Protein AF-A0A4R9JUF8-F1 (afdb_monomer_lite)

Structure (mmCIF, N/CA/C/O backbone):
data_AF-A0A4R9JUF8-F1
#
_entry.id   AF-A0A4R9JUF8-F1
#
loop_
_atom_site.group_PDB
_atom_site.id
_atom_site.type_symbol
_atom_site.label_atom_id
_atom_site.label_alt_id
_atom_site.label_comp_id
_atom_site.label_asym_id
_atom_site.label_entity_id
_atom_site.label_seq_id
_atom_site.pdbx_PDB_ins_code
_atom_site.Cartn_x
_atom_site.Cartn_y
_atom_site.Cartn_z
_atom_site.occupancy
_atom_site.B_iso_or_equiv
_atom_site.auth_seq_id
_atom_site.auth_comp_id
_atom_site.auth_asym_id
_atom_site.auth_atom_id
_atom_site.pdbx_PDB_model_num
ATOM 1 N N . MET A 1 1 ? 65.977 -6.600 -31.999 1.00 38.06 1 MET A N 1
ATOM 2 C CA . MET A 1 1 ? 65.938 -5.220 -32.518 1.00 38.06 1 MET A CA 1
ATOM 3 C C . MET A 1 1 ? 65.309 -5.299 -33.895 1.00 38.06 1 MET A C 1
ATOM 5 O O . MET A 1 1 ? 65.986 -5.701 -34.828 1.00 38.06 1 MET A O 1
ATOM 9 N N . LEU A 1 2 ? 63.995 -5.093 -33.974 1.00 36.88 2 LEU A N 1
ATOM 10 C CA . LEU A 1 2 ? 63.263 -5.022 -35.238 1.00 36.88 2 LEU A CA 1
ATOM 11 C C . LEU A 1 2 ? 63.059 -3.543 -35.555 1.00 36.88 2 LEU A C 1
ATOM 13 O O . LEU A 1 2 ? 62.718 -2.769 -34.664 1.00 36.88 2 LEU A O 1
ATOM 17 N N . SER A 1 3 ? 63.393 -3.202 -36.793 1.00 40.81 3 SER A N 1
ATOM 18 C CA . SER A 1 3 ? 63.413 -1.875 -37.390 1.00 40.81 3 SER A CA 1
ATOM 19 C C . SER A 1 3 ? 62.058 -1.186 -37.296 1.00 40.81 3 SER A C 1
ATOM 21 O O . SER A 1 3 ? 61.043 -1.764 -37.676 1.00 40.81 3 SER A O 1
ATOM 23 N N . GLU A 1 4 ? 62.068 0.060 -36.831 1.00 46.88 4 GLU A N 1
ATOM 24 C CA . GLU A 1 4 ? 60.990 1.007 -37.088 1.00 46.88 4 GLU A CA 1
ATOM 25 C C . GLU A 1 4 ? 60.903 1.211 -38.603 1.00 46.88 4 GLU A C 1
ATOM 27 O O . GLU A 1 4 ? 61.883 1.608 -39.240 1.00 46.88 4 GLU A O 1
ATOM 32 N N . ASP A 1 5 ? 59.749 0.892 -39.185 1.00 46.22 5 ASP A N 1
ATOM 33 C CA . ASP A 1 5 ? 59.432 1.250 -40.560 1.00 46.22 5 ASP A CA 1
ATOM 34 C C . ASP A 1 5 ? 59.462 2.779 -40.669 1.00 46.22 5 ASP A C 1
ATOM 36 O O . ASP A 1 5 ? 58.546 3.481 -40.236 1.00 46.22 5 ASP A O 1
ATOM 40 N N . VAL A 1 6 ? 60.553 3.308 -41.223 1.00 50.88 6 VAL A N 1
ATOM 41 C CA . VAL A 1 6 ? 60.648 4.71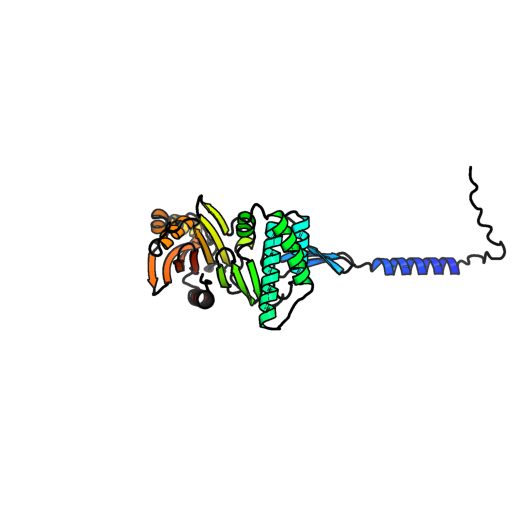5 -41.599 1.00 50.88 6 VAL A CA 1
ATOM 42 C C . VAL A 1 6 ? 59.656 4.923 -42.735 1.00 50.88 6 VAL A C 1
ATOM 44 O O . VAL A 1 6 ? 59.851 4.427 -43.844 1.00 50.88 6 VAL A O 1
ATOM 47 N N . LEU A 1 7 ? 58.574 5.643 -42.448 1.00 45.28 7 LEU A N 1
ATOM 48 C CA . LEU A 1 7 ? 57.636 6.114 -43.458 1.00 45.28 7 LEU A CA 1
ATOM 49 C C . LEU A 1 7 ? 58.413 6.998 -44.446 1.00 45.28 7 LEU A C 1
ATOM 51 O O . LEU A 1 7 ? 58.742 8.144 -44.146 1.00 45.28 7 LEU A O 1
ATOM 55 N N . ILE A 1 8 ? 58.745 6.451 -45.617 1.00 51.09 8 ILE A N 1
ATOM 56 C CA . ILE A 1 8 ? 59.326 7.218 -46.720 1.00 51.09 8 ILE A CA 1
ATOM 57 C C . ILE A 1 8 ? 58.182 8.027 -47.329 1.00 51.09 8 ILE A C 1
ATOM 59 O O . ILE A 1 8 ? 57.431 7.537 -48.172 1.00 51.09 8 ILE A O 1
ATOM 63 N N . VAL A 1 9 ? 58.014 9.253 -46.844 1.00 53.06 9 VAL A N 1
ATOM 64 C CA . VAL A 1 9 ? 57.123 10.245 -47.446 1.00 53.06 9 VAL A CA 1
ATOM 65 C C . VAL A 1 9 ? 57.915 10.984 -48.523 1.00 53.06 9 VAL A C 1
ATOM 67 O O . VAL A 1 9 ? 59.041 11.418 -48.287 1.00 53.06 9 VAL A O 1
ATOM 70 N N . ASP A 1 10 ? 57.345 11.074 -49.723 1.00 49.19 10 ASP A N 1
ATOM 71 C CA . ASP A 1 10 ? 57.938 11.756 -50.875 1.00 49.19 10 ASP A CA 1
ATOM 72 C C . ASP A 1 10 ? 58.171 13.254 -50.556 1.00 49.19 10 ASP A C 1
ATOM 74 O O . ASP A 1 10 ? 57.196 13.962 -50.276 1.00 49.19 10 ASP A O 1
ATOM 78 N N . PRO A 1 11 ? 59.417 13.770 -50.609 1.00 54.94 11 PRO A N 1
ATOM 79 C CA . PRO A 1 11 ? 59.736 15.165 -50.282 1.00 54.94 11 PRO A CA 1
ATOM 80 C C . PRO A 1 11 ? 59.034 16.201 -51.175 1.00 54.94 11 PRO A C 1
ATOM 82 O O . PRO A 1 11 ? 58.988 17.378 -50.834 1.00 54.94 11 PRO A O 1
ATOM 85 N N . LEU A 1 12 ? 58.492 15.787 -52.327 1.00 48.34 12 LEU A N 1
ATOM 86 C CA . LEU A 1 12 ? 57.730 16.651 -53.240 1.00 48.34 12 LEU A CA 1
ATOM 87 C C . LEU A 1 12 ? 56.224 16.699 -52.925 1.00 48.34 12 LEU A C 1
ATOM 89 O O . LEU A 1 12 ? 55.511 17.540 -53.477 1.00 48.34 12 LEU A O 1
ATOM 93 N N . LEU A 1 13 ? 55.734 15.822 -52.041 1.00 50.59 13 LEU A N 1
ATOM 94 C CA . LEU A 1 13 ? 54.356 15.820 -51.534 1.00 50.59 13 LEU A CA 1
ATOM 95 C C . LEU A 1 13 ? 54.206 16.561 -50.197 1.00 50.59 13 LEU A C 1
ATOM 97 O O . LEU A 1 13 ? 53.074 16.769 -49.749 1.00 50.59 13 LEU A O 1
ATOM 101 N N . GLU A 1 14 ? 55.301 17.042 -49.600 1.00 50.34 14 GLU A N 1
ATOM 102 C CA . GLU A 1 14 ? 55.253 18.075 -48.565 1.00 50.34 14 GLU A CA 1
ATOM 103 C C . GLU A 1 14 ? 54.824 19.401 -49.205 1.00 50.34 14 GLU A C 1
ATOM 105 O O . GLU A 1 14 ? 55.627 20.285 -49.507 1.00 50.34 14 GLU A O 1
ATOM 110 N N . LYS A 1 15 ? 53.514 19.572 -49.421 1.00 53.19 15 LYS A N 1
ATOM 111 C CA . LYS A 1 15 ? 52.984 20.929 -49.555 1.00 53.19 15 LYS A CA 1
ATOM 112 C C . LYS A 1 15 ? 53.388 21.670 -48.279 1.00 53.19 15 LYS A C 1
ATOM 114 O O . LYS A 1 15 ? 53.097 21.151 -47.197 1.00 53.19 15 LYS A O 1
ATOM 119 N N . PRO A 1 16 ? 54.037 22.847 -48.370 1.00 53.25 16 PRO A N 1
ATOM 120 C CA . PRO A 1 16 ? 54.328 23.632 -47.186 1.00 53.25 16 PRO A CA 1
ATOM 121 C C . PRO A 1 16 ? 53.002 23.827 -46.473 1.00 53.25 16 PRO A C 1
ATOM 123 O O . PRO A 1 16 ? 52.021 24.255 -47.086 1.00 53.25 16 PRO A O 1
ATOM 126 N N . TRP A 1 17 ? 52.949 23.412 -45.213 1.00 54.78 17 TRP A N 1
ATOM 127 C CA . TRP A 1 17 ? 51.775 23.607 -44.387 1.00 54.78 17 TRP A CA 1
ATOM 128 C C . TRP A 1 17 ? 51.663 25.117 -44.182 1.00 54.78 17 TRP A C 1
ATOM 130 O O . TRP A 1 17 ? 52.317 25.691 -43.314 1.00 54.78 17 TRP A O 1
ATOM 140 N N . THR A 1 18 ? 50.959 25.780 -45.100 1.00 64.50 18 THR A N 1
ATOM 141 C CA . THR A 1 18 ? 50.744 27.221 -45.076 1.00 64.50 18 THR A CA 1
ATOM 142 C C . THR A 1 18 ? 50.042 27.564 -43.770 1.00 64.50 18 THR A C 1
ATOM 144 O O . THR A 1 18 ? 49.297 26.742 -43.228 1.00 64.50 18 THR A O 1
ATOM 147 N N . ASP A 1 19 ? 50.275 28.761 -43.234 1.00 69.44 19 ASP A N 1
ATOM 148 C CA . ASP A 1 19 ? 49.613 29.186 -41.994 1.00 69.44 19 ASP A CA 1
ATOM 149 C C . ASP A 1 19 ? 48.081 29.041 -42.090 1.00 69.44 19 ASP A C 1
ATOM 151 O O . ASP A 1 19 ? 47.432 28.672 -41.110 1.00 69.44 19 ASP A O 1
ATOM 155 N N . ASP A 1 20 ? 47.529 29.165 -43.300 1.00 67.25 20 ASP A N 1
ATOM 156 C CA . ASP A 1 20 ? 46.130 28.882 -43.628 1.00 67.25 20 ASP A CA 1
ATOM 157 C C . ASP A 1 20 ? 45.696 27.443 -43.293 1.00 67.25 20 ASP A C 1
ATOM 159 O O . ASP A 1 20 ? 44.630 27.243 -42.715 1.00 67.25 20 ASP A O 1
ATOM 163 N N . ALA A 1 21 ? 46.520 26.430 -43.586 1.00 67.94 21 ALA A N 1
ATOM 164 C CA . ALA A 1 21 ? 46.215 25.030 -43.281 1.00 67.94 21 ALA A CA 1
ATOM 165 C C . ALA A 1 21 ? 46.249 24.751 -41.768 1.00 67.94 21 ALA A C 1
ATOM 167 O O . ALA A 1 21 ? 45.428 23.988 -41.255 1.00 67.94 21 ALA A O 1
ATOM 168 N N . ARG A 1 22 ? 47.145 25.422 -41.028 1.00 68.19 22 ARG A N 1
ATOM 169 C CA . ARG A 1 22 ? 47.172 25.379 -39.555 1.00 68.19 22 ARG A CA 1
ATOM 170 C C . ARG A 1 22 ? 45.966 26.075 -38.941 1.00 68.19 22 ARG A C 1
ATOM 172 O O . ARG A 1 22 ? 45.439 25.616 -37.927 1.00 68.19 22 ARG A O 1
ATOM 179 N N . GLU A 1 23 ? 45.526 27.187 -39.520 1.00 74.69 23 GLU A N 1
ATOM 180 C CA . GLU A 1 23 ? 44.294 27.845 -39.097 1.00 74.69 23 GLU A CA 1
ATOM 181 C C . GLU A 1 23 ? 43.061 26.996 -39.398 1.00 74.69 23 GLU A C 1
ATOM 183 O O . GLU A 1 23 ? 42.158 26.924 -38.564 1.00 74.69 23 GLU A O 1
ATOM 188 N N . GLU A 1 24 ? 43.014 26.329 -40.547 1.00 76.62 24 GLU A N 1
ATOM 189 C CA . GLU A 1 24 ? 41.901 25.468 -40.934 1.00 76.62 24 GLU A CA 1
ATOM 190 C C . GLU A 1 24 ? 41.834 24.196 -40.082 1.00 76.62 24 GLU A C 1
ATOM 192 O O . GLU A 1 24 ? 40.748 23.814 -39.637 1.00 76.62 24 GLU A O 1
ATOM 197 N N . GLU A 1 25 ? 42.977 23.594 -39.746 1.00 73.81 25 GLU A N 1
ATOM 198 C CA . GLU A 1 25 ? 43.047 22.488 -38.792 1.00 73.81 25 GLU A CA 1
ATOM 199 C C . GLU A 1 25 ? 42.647 22.948 -37.387 1.00 73.81 25 GLU A C 1
ATOM 201 O O . GLU A 1 25 ? 41.811 22.304 -36.756 1.00 73.81 25 GLU A O 1
ATOM 206 N N . LYS A 1 26 ? 43.132 24.107 -36.912 1.00 75.62 26 LYS A N 1
ATOM 207 C CA . LYS A 1 26 ? 42.675 24.687 -35.638 1.00 75.62 26 LYS A CA 1
ATOM 208 C C . LYS A 1 26 ? 41.170 24.925 -35.649 1.00 75.62 26 LYS A C 1
ATOM 210 O O . LYS A 1 26 ? 40.497 24.544 -34.698 1.00 75.62 26 LYS A O 1
ATOM 215 N N . ARG A 1 27 ? 40.608 25.517 -36.707 1.00 78.38 27 ARG A N 1
ATOM 216 C CA . ARG A 1 27 ? 39.158 25.752 -36.838 1.00 78.38 27 ARG A CA 1
ATOM 217 C C . ARG A 1 27 ? 38.382 24.439 -36.883 1.00 78.38 27 ARG A C 1
ATOM 219 O O . ARG A 1 27 ? 37.328 24.353 -36.261 1.00 78.38 27 ARG A O 1
ATOM 226 N N . SER A 1 28 ? 38.900 23.419 -37.558 1.00 75.00 28 SER A N 1
ATOM 227 C CA . SER A 1 28 ? 38.296 22.084 -37.624 1.00 75.00 28 SER A CA 1
ATOM 228 C C . SER A 1 28 ? 38.361 21.366 -36.277 1.00 75.00 28 SER A C 1
ATOM 230 O O . SER A 1 28 ? 37.364 20.803 -35.838 1.00 75.00 28 SER A O 1
ATOM 232 N N . TYR A 1 29 ? 39.478 21.480 -35.563 1.00 73.62 29 TYR A N 1
ATOM 233 C CA . TYR A 1 29 ? 39.662 20.985 -34.203 1.00 73.62 29 TYR A CA 1
ATOM 234 C C . TYR A 1 29 ? 38.751 21.713 -33.206 1.00 73.62 29 TYR A C 1
ATOM 236 O O . TYR A 1 29 ? 38.103 21.071 -32.386 1.00 73.62 29 TYR A O 1
ATOM 244 N N . TYR A 1 30 ? 38.608 23.038 -33.309 1.00 74.25 30 TYR A N 1
ATOM 245 C CA . TYR A 1 30 ? 37.668 23.807 -32.490 1.00 74.25 30 TYR A CA 1
ATOM 246 C C . TYR A 1 30 ? 36.208 23.503 -32.832 1.00 74.25 30 TYR A C 1
ATOM 248 O O . TYR A 1 30 ? 35.398 23.451 -31.912 1.00 74.25 30 TYR A O 1
ATOM 256 N N . ARG A 1 31 ? 35.870 23.246 -34.105 1.00 73.25 31 ARG A N 1
ATOM 257 C CA . ARG A 1 31 ? 34.544 22.758 -34.526 1.00 73.25 31 ARG A CA 1
ATOM 258 C C . ARG A 1 31 ? 34.261 21.356 -33.998 1.00 73.25 31 ARG A C 1
ATOM 260 O O . ARG A 1 31 ? 33.159 21.093 -33.531 1.00 73.25 31 ARG A O 1
ATOM 267 N N . PHE A 1 32 ? 35.254 20.472 -34.028 1.00 68.94 32 PHE A N 1
ATOM 268 C CA . PHE A 1 32 ? 35.159 19.135 -33.457 1.00 68.94 32 PHE A CA 1
ATOM 269 C C . PHE A 1 32 ? 34.990 19.201 -31.936 1.00 68.94 32 PHE A C 1
ATOM 271 O O . PHE A 1 32 ? 34.095 18.560 -31.401 1.00 68.94 32 PHE A O 1
ATOM 278 N N . LEU A 1 33 ? 35.763 20.044 -31.246 1.00 64.31 33 LEU A N 1
ATOM 279 C CA . LEU A 1 33 ? 35.627 20.282 -29.808 1.00 64.31 33 LEU A CA 1
ATOM 280 C C . LEU A 1 33 ? 34.313 20.982 -29.435 1.00 64.31 33 LEU A C 1
ATOM 282 O O . LEU A 1 33 ? 33.770 20.726 -28.362 1.00 64.31 33 LEU A O 1
ATOM 286 N N . SER A 1 34 ? 33.790 21.883 -30.274 1.00 63.12 34 SER A N 1
ATOM 287 C CA . SER A 1 34 ? 32.483 22.508 -30.043 1.00 63.12 34 SER A CA 1
ATOM 288 C C . SER A 1 34 ? 31.348 21.514 -30.269 1.00 63.12 34 SER A C 1
ATOM 290 O O . SER A 1 34 ? 30.438 21.460 -29.451 1.00 63.12 34 SER A O 1
ATOM 292 N N . ALA A 1 35 ? 31.445 20.668 -31.298 1.00 60.75 35 ALA A N 1
ATOM 293 C CA . ALA A 1 35 ? 30.504 19.575 -31.536 1.00 60.75 35 ALA A CA 1
ATOM 294 C C . ALA A 1 35 ? 30.599 18.490 -30.446 1.00 60.75 35 ALA A C 1
ATOM 296 O O . ALA A 1 35 ? 29.589 17.946 -30.015 1.00 60.75 35 ALA A O 1
ATOM 297 N N . SER A 1 36 ? 31.793 18.214 -29.910 1.00 56.81 36 SER A N 1
ATOM 298 C CA . SER A 1 36 ? 31.974 17.283 -28.789 1.00 56.81 36 SER A CA 1
ATOM 299 C C . SER A 1 36 ? 31.563 17.887 -27.440 1.00 56.81 36 SER A C 1
ATOM 301 O O . SER A 1 36 ? 31.288 17.154 -26.494 1.00 56.81 36 SER A O 1
ATOM 303 N N . LYS A 1 37 ? 31.497 19.219 -27.311 1.00 56.38 37 LYS A N 1
ATOM 304 C CA . LYS A 1 37 ? 30.890 19.888 -26.145 1.00 56.38 37 LYS A CA 1
ATOM 305 C C . LYS A 1 37 ? 29.367 19.731 -26.107 1.00 56.38 37 LYS A C 1
ATOM 307 O O . LYS A 1 37 ? 28.789 19.896 -25.034 1.00 56.38 37 LYS A O 1
ATOM 312 N N . GLU A 1 38 ? 28.738 19.352 -27.220 1.00 54.94 38 GLU A N 1
ATOM 313 C CA . GLU A 1 38 ? 27.325 18.958 -27.287 1.00 54.94 38 GLU A CA 1
ATOM 314 C C . GLU A 1 38 ? 27.092 17.477 -26.938 1.00 54.94 38 GLU A C 1
ATOM 316 O O . GLU A 1 38 ? 25.988 16.965 -27.120 1.00 54.94 38 GLU A O 1
ATOM 321 N N . VAL A 1 39 ? 28.086 16.762 -26.385 1.00 58.78 39 VAL A N 1
ATOM 322 C CA . VAL A 1 39 ? 27.839 15.442 -25.783 1.00 58.78 39 VAL A CA 1
ATOM 323 C C . VAL A 1 39 ? 26.830 15.627 -24.651 1.00 58.78 39 VAL A C 1
ATOM 325 O O . VAL A 1 39 ? 27.128 16.225 -23.614 1.00 58.78 39 VAL A O 1
ATOM 328 N N . GLY A 1 40 ? 25.608 15.139 -24.884 1.00 61.69 40 GLY A N 1
ATOM 329 C CA . GLY A 1 40 ? 24.490 15.272 -23.960 1.00 61.69 40 GLY A CA 1
ATOM 330 C C . GLY A 1 40 ? 24.906 14.865 -22.550 1.00 61.69 40 GLY A C 1
ATOM 331 O O . GLY A 1 40 ? 25.318 13.734 -22.306 1.00 61.69 40 GLY A O 1
ATOM 332 N N . LYS A 1 41 ? 24.840 15.798 -21.600 1.00 75.44 41 LYS A N 1
ATOM 333 C CA . LYS A 1 41 ? 25.165 15.490 -20.205 1.00 75.44 41 LYS A CA 1
ATOM 334 C C . LYS A 1 41 ? 24.146 14.497 -19.652 1.00 75.44 41 LYS A C 1
ATOM 336 O O . LYS A 1 41 ? 22.975 14.536 -20.029 1.00 75.44 41 LYS A O 1
ATOM 341 N N . VAL A 1 42 ? 24.591 13.639 -18.733 1.00 82.94 42 VAL A N 1
ATOM 342 C CA . VAL A 1 42 ? 23.687 12.780 -17.959 1.00 82.94 42 VAL A CA 1
ATOM 343 C C . VAL A 1 42 ? 22.705 13.679 -17.212 1.00 82.94 42 VAL A C 1
ATOM 345 O O . VAL A 1 42 ? 23.124 14.555 -16.454 1.00 82.94 42 VAL A O 1
ATOM 348 N N . LYS A 1 43 ? 21.406 13.483 -17.445 1.00 87.06 43 LYS A N 1
ATOM 349 C CA . LYS A 1 43 ? 20.342 14.248 -16.785 1.00 87.06 43 LYS A CA 1
ATOM 350 C C . LYS A 1 43 ? 19.760 13.416 -15.651 1.00 87.06 43 LYS A C 1
ATOM 352 O O . LYS A 1 43 ? 19.410 12.259 -15.867 1.00 87.06 43 LYS A O 1
ATOM 357 N N . LEU A 1 44 ? 19.675 13.998 -14.459 1.00 88.69 44 LEU A N 1
ATOM 358 C CA . LEU A 1 44 ? 18.907 13.444 -13.347 1.00 88.69 44 LEU A CA 1
ATOM 359 C C . LEU A 1 44 ? 17.455 13.912 -13.487 1.00 88.69 44 LEU A C 1
ATOM 361 O O . LEU A 1 44 ? 17.213 15.101 -13.696 1.00 88.69 44 LEU A O 1
ATOM 365 N N . GLN A 1 45 ? 16.515 12.981 -13.401 1.00 90.44 45 GLN A N 1
ATOM 366 C CA . GLN A 1 45 ? 15.081 13.245 -13.403 1.00 90.44 45 GLN A CA 1
ATOM 367 C C . GLN A 1 45 ? 14.403 12.448 -12.289 1.00 90.44 45 GLN A C 1
ATOM 369 O O . GLN A 1 45 ? 14.976 11.499 -11.750 1.00 90.44 45 GLN A O 1
ATOM 374 N N . GLN A 1 46 ? 13.186 12.864 -11.952 1.00 88.62 46 GLN A N 1
ATOM 375 C CA . GLN A 1 46 ? 12.320 12.186 -10.999 1.00 88.62 46 GLN A CA 1
ATOM 376 C C . GLN A 1 46 ? 11.087 11.660 -11.717 1.00 88.62 46 GLN A C 1
ATOM 378 O O . GLN A 1 46 ? 10.601 12.280 -12.665 1.00 88.62 46 GLN A O 1
ATOM 383 N N . ASP A 1 47 ? 10.612 10.499 -11.287 1.00 85.44 47 ASP A N 1
ATOM 384 C CA . ASP A 1 47 ? 9.335 9.973 -11.754 1.00 85.44 47 ASP A CA 1
ATOM 385 C C . ASP A 1 47 ? 8.147 10.616 -11.023 1.00 85.44 47 ASP A C 1
ATOM 387 O O . ASP A 1 47 ? 8.320 11.461 -10.142 1.00 85.44 47 ASP A O 1
ATOM 391 N N . ALA A 1 48 ? 6.926 10.207 -11.381 1.00 84.19 48 ALA A N 1
ATOM 392 C CA . ALA A 1 48 ? 5.690 10.727 -10.788 1.00 84.19 48 ALA A CA 1
ATOM 393 C C . ALA A 1 48 ? 5.583 10.507 -9.263 1.00 84.19 48 ALA A C 1
ATOM 395 O O . ALA A 1 48 ? 4.743 11.124 -8.607 1.00 84.19 48 ALA A O 1
ATOM 396 N N . PHE A 1 49 ? 6.421 9.637 -8.695 1.00 84.12 49 PHE A N 1
ATOM 397 C CA . PHE A 1 49 ? 6.457 9.321 -7.271 1.00 84.12 49 PHE A CA 1
ATOM 398 C C . PHE A 1 49 ? 7.684 9.927 -6.569 1.00 84.12 49 PHE A C 1
ATOM 400 O O . PHE A 1 49 ? 7.854 9.749 -5.368 1.00 84.12 49 PHE A O 1
ATOM 407 N N . GLY A 1 50 ? 8.520 10.691 -7.281 1.00 83.31 50 GLY A N 1
ATOM 408 C CA . GLY A 1 50 ? 9.704 11.349 -6.724 1.00 83.31 50 GLY A CA 1
ATOM 409 C C . GLY A 1 50 ? 10.945 10.456 -6.652 1.00 83.31 50 GLY A C 1
ATOM 410 O O . GLY A 1 50 ? 11.905 10.808 -5.969 1.00 83.31 50 GLY A O 1
ATOM 411 N N . ARG A 1 51 ? 10.958 9.305 -7.338 1.00 87.00 51 ARG A N 1
ATOM 412 C CA . ARG A 1 51 ? 12.116 8.398 -7.379 1.00 87.00 51 ARG A CA 1
ATOM 413 C C . ARG A 1 51 ? 13.087 8.833 -8.472 1.00 87.00 51 ARG A C 1
ATOM 415 O O . ARG A 1 51 ? 12.691 9.168 -9.588 1.00 87.00 51 ARG A O 1
ATOM 422 N N . ASN A 1 52 ? 14.372 8.798 -8.143 1.00 90.06 52 ASN A N 1
ATOM 423 C CA . ASN A 1 52 ? 15.444 9.331 -8.974 1.00 90.06 52 ASN A CA 1
ATOM 424 C C . ASN A 1 52 ? 15.876 8.352 -10.082 1.00 90.06 52 ASN A C 1
ATOM 426 O O . ASN A 1 52 ? 16.121 7.167 -9.832 1.00 90.06 52 ASN A O 1
ATOM 430 N N . PHE A 1 53 ? 16.065 8.862 -11.301 1.00 90.44 53 PHE A N 1
ATOM 431 C CA . PHE A 1 53 ? 16.678 8.118 -12.401 1.00 90.44 53 PHE A CA 1
ATOM 432 C C . PHE A 1 53 ? 17.554 9.004 -13.296 1.00 90.44 53 PHE A C 1
ATOM 434 O O . PHE A 1 53 ? 17.353 10.211 -13.438 1.00 90.44 53 PHE A O 1
ATOM 441 N N . HIS A 1 54 ? 18.548 8.384 -13.928 1.00 90.75 54 HIS A N 1
ATOM 442 C CA . HIS A 1 54 ? 19.471 9.031 -14.851 1.00 90.75 54 HIS A CA 1
ATOM 443 C C . HIS A 1 54 ? 19.144 8.686 -16.300 1.00 90.75 54 HIS A C 1
ATOM 445 O O . HIS A 1 54 ? 19.009 7.510 -16.650 1.00 90.75 54 HIS A O 1
ATOM 451 N N . ILE A 1 55 ? 19.108 9.710 -17.151 1.00 89.75 55 ILE A N 1
ATOM 452 C CA . ILE A 1 55 ? 19.087 9.574 -18.608 1.00 89.75 55 ILE A CA 1
ATOM 453 C C . ILE A 1 55 ? 20.500 9.833 -19.122 1.00 89.75 55 ILE A C 1
ATOM 455 O O . ILE A 1 55 ? 21.027 10.944 -19.003 1.00 89.75 55 ILE A O 1
ATOM 459 N N . TYR A 1 56 ? 21.121 8.800 -19.684 1.00 86.00 56 TYR A N 1
ATOM 460 C CA . TYR A 1 56 ? 22.422 8.909 -20.338 1.00 86.00 56 TYR A CA 1
ATOM 461 C C . TYR A 1 56 ? 22.270 9.460 -21.766 1.00 86.00 56 TYR A C 1
ATOM 463 O O . TYR A 1 56 ? 21.226 9.254 -22.385 1.00 86.00 56 TYR A O 1
ATOM 471 N N . PRO A 1 57 ? 23.312 10.089 -22.345 1.00 79.81 57 PRO A N 1
ATOM 472 C CA . PRO A 1 57 ? 23.301 10.527 -23.748 1.00 79.81 57 PRO A CA 1
ATOM 473 C C . PRO A 1 57 ? 22.981 9.415 -24.757 1.00 79.81 57 PRO A C 1
ATOM 475 O O . PRO A 1 57 ? 22.459 9.692 -25.829 1.00 79.81 57 PRO A O 1
ATOM 478 N N . SER A 1 58 ? 23.229 8.152 -24.403 1.00 83.31 58 SER A N 1
ATOM 479 C CA . SER A 1 58 ? 22.824 6.976 -25.183 1.00 83.31 58 SER A CA 1
ATOM 480 C C . SER A 1 58 ? 21.320 6.667 -25.131 1.00 83.31 58 SER A C 1
ATOM 482 O O . SER A 1 58 ? 20.911 5.598 -25.573 1.00 83.31 58 SER A O 1
ATOM 484 N N . MET A 1 59 ? 20.504 7.543 -24.532 1.00 80.44 59 MET A N 1
ATOM 485 C CA . MET A 1 59 ? 19.085 7.333 -24.203 1.00 80.44 59 MET A CA 1
ATOM 486 C C . MET A 1 59 ? 18.824 6.150 -23.260 1.00 80.44 59 MET A C 1
ATOM 488 O O . MET A 1 59 ? 17.681 5.762 -23.024 1.00 80.44 59 MET A O 1
ATOM 492 N N . LYS A 1 60 ? 19.876 5.577 -22.663 1.00 85.19 60 LYS A N 1
ATOM 493 C CA . LYS A 1 60 ? 19.728 4.556 -21.629 1.00 85.19 60 LYS A CA 1
ATOM 494 C C . LYS A 1 60 ? 19.213 5.212 -20.351 1.00 85.19 60 LYS A C 1
ATOM 496 O O . LYS A 1 60 ? 19.787 6.194 -19.886 1.00 85.19 60 LYS A O 1
ATOM 501 N N . ILE A 1 61 ? 18.173 4.627 -19.769 1.00 87.94 61 ILE A N 1
ATOM 502 C CA . ILE A 1 61 ? 17.620 5.037 -18.478 1.00 87.94 61 ILE A CA 1
ATOM 503 C C . ILE A 1 61 ? 18.136 4.087 -17.397 1.00 87.94 61 ILE A C 1
ATOM 505 O O . ILE A 1 61 ? 18.147 2.868 -17.589 1.00 87.94 61 ILE A O 1
ATOM 509 N N . ARG A 1 62 ? 18.570 4.634 -16.258 1.00 88.25 62 ARG A N 1
ATOM 510 C CA . ARG A 1 62 ? 18.980 3.853 -15.085 1.00 88.25 62 ARG A CA 1
ATOM 511 C C . ARG A 1 62 ? 18.402 4.456 -13.815 1.00 88.25 62 ARG A C 1
ATOM 513 O O . ARG A 1 62 ? 18.682 5.609 -13.512 1.00 88.25 62 ARG A O 1
ATOM 520 N N . TYR A 1 63 ? 17.668 3.648 -13.060 1.00 90.12 63 TYR A N 1
ATOM 521 C CA . TYR A 1 63 ? 17.197 4.026 -11.732 1.00 90.12 63 TYR A CA 1
ATOM 522 C C . TYR A 1 63 ? 18.331 4.098 -10.716 1.00 90.12 63 TYR A C 1
ATOM 524 O O . TYR A 1 63 ? 19.259 3.279 -10.737 1.00 90.12 63 TYR A O 1
ATOM 532 N N . THR A 1 64 ? 18.215 5.059 -9.808 1.00 87.69 64 THR A N 1
ATOM 533 C CA . THR A 1 64 ? 19.131 5.245 -8.689 1.00 87.69 64 THR A CA 1
ATOM 534 C C . THR A 1 64 ? 18.486 4.644 -7.443 1.00 87.69 64 THR A C 1
ATOM 536 O O . THR A 1 64 ? 17.451 5.115 -6.986 1.00 87.69 64 THR A O 1
ATOM 539 N N . ILE A 1 65 ? 19.066 3.562 -6.917 1.00 86.62 65 ILE A N 1
ATOM 540 C CA . ILE A 1 65 ? 18.634 2.950 -5.651 1.00 86.62 65 ILE A CA 1
ATOM 541 C C . ILE A 1 65 ? 19.510 3.543 -4.543 1.00 86.62 65 ILE A C 1
ATOM 543 O O . ILE A 1 65 ? 20.512 2.949 -4.146 1.00 86.62 65 ILE A O 1
ATOM 547 N N . ASP A 1 66 ? 19.188 4.771 -4.147 1.00 82.12 66 ASP A N 1
ATOM 548 C CA . ASP A 1 66 ? 19.849 5.528 -3.082 1.00 82.12 66 ASP A CA 1
ATOM 549 C C . ASP A 1 66 ? 19.080 5.399 -1.749 1.00 82.12 66 ASP A C 1
ATOM 551 O O . ASP A 1 66 ? 18.222 4.528 -1.588 1.00 82.12 66 ASP A O 1
ATOM 555 N N . ASN A 1 67 ? 19.419 6.238 -0.765 1.00 78.62 67 ASN A N 1
ATOM 556 C CA . ASN A 1 67 ? 18.719 6.275 0.523 1.00 78.62 67 ASN A CA 1
ATOM 557 C C . ASN A 1 67 ? 17.305 6.872 0.424 1.00 78.62 67 ASN A C 1
ATOM 559 O O . ASN A 1 67 ? 16.496 6.625 1.317 1.00 78.62 67 ASN A O 1
ATOM 563 N N . ASP A 1 68 ? 17.018 7.631 -0.636 1.00 79.75 68 ASP A N 1
ATOM 564 C CA . ASP A 1 68 ? 15.732 8.297 -0.861 1.00 79.75 68 ASP A CA 1
ATOM 565 C C . ASP A 1 68 ? 14.763 7.403 -1.655 1.00 79.75 68 ASP A C 1
ATOM 567 O O . ASP A 1 68 ? 13.558 7.673 -1.730 1.00 79.75 68 ASP A O 1
ATOM 571 N N . TYR A 1 69 ? 15.268 6.297 -2.214 1.00 84.56 69 TYR A N 1
ATOM 572 C CA . TYR A 1 69 ? 14.454 5.291 -2.874 1.00 84.56 69 TYR A CA 1
ATOM 573 C C . TYR A 1 69 ? 13.412 4.702 -1.919 1.00 84.56 69 TYR A C 1
ATOM 575 O O . TYR A 1 69 ? 13.719 4.093 -0.889 1.00 84.56 69 TYR A O 1
ATOM 583 N N . HIS A 1 70 ? 12.161 4.772 -2.353 1.00 84.00 70 HIS A N 1
ATOM 584 C CA . HIS A 1 70 ? 11.021 4.153 -1.703 1.00 84.00 70 HIS A CA 1
ATOM 585 C C . HIS A 1 70 ? 10.275 3.249 -2.689 1.00 84.00 70 HIS A C 1
ATOM 587 O O . HIS A 1 70 ? 10.269 3.462 -3.902 1.00 84.00 70 HIS A O 1
ATOM 593 N N . LYS A 1 71 ? 9.653 2.202 -2.147 1.00 84.44 71 LYS A N 1
ATOM 594 C CA . LYS A 1 71 ? 8.907 1.204 -2.917 1.00 84.44 71 LYS A CA 1
ATOM 595 C C . LYS A 1 71 ? 7.513 1.738 -3.238 1.00 84.44 71 LYS A C 1
ATOM 597 O O . LYS A 1 71 ? 6.789 2.068 -2.304 1.00 84.44 71 LYS A O 1
ATOM 602 N N . GLU A 1 72 ? 7.135 1.729 -4.515 1.00 87.94 72 GLU A N 1
ATOM 603 C CA . GLU A 1 72 ? 5.812 2.159 -4.982 1.00 87.94 72 GLU A CA 1
ATOM 604 C C . GLU A 1 72 ? 5.299 1.268 -6.122 1.00 87.94 72 GLU A C 1
ATOM 606 O O . GLU A 1 72 ? 6.071 0.539 -6.751 1.00 87.94 72 GLU A O 1
ATOM 611 N N . PHE A 1 73 ? 3.984 1.276 -6.355 1.00 91.38 73 PHE A N 1
ATOM 612 C CA . PHE A 1 73 ? 3.370 0.515 -7.442 1.00 91.38 73 PHE A CA 1
ATOM 613 C C . PHE A 1 73 ? 3.650 1.165 -8.804 1.00 91.38 73 PHE A C 1
ATOM 615 O O . PHE A 1 73 ? 3.659 2.393 -8.905 1.00 91.38 73 PHE A O 1
ATOM 622 N N . PRO A 1 74 ? 3.835 0.367 -9.870 1.00 92.44 74 PRO A N 1
ATOM 623 C CA . PRO A 1 74 ? 4.012 0.904 -11.210 1.00 92.44 74 PRO A CA 1
ATOM 624 C C . PRO A 1 74 ? 2.778 1.678 -11.680 1.00 92.44 74 PRO A C 1
ATOM 626 O O . PRO A 1 74 ? 1.633 1.364 -11.335 1.00 92.44 74 PRO A O 1
ATOM 629 N N . LEU A 1 75 ? 3.040 2.685 -12.506 1.00 91.31 75 LEU A N 1
ATOM 630 C CA . LEU A 1 75 ? 2.031 3.465 -13.205 1.00 91.31 75 LEU A CA 1
ATOM 631 C C . LEU A 1 75 ? 1.843 2.913 -14.613 1.00 91.31 75 LEU A C 1
ATOM 633 O O . LEU A 1 75 ? 2.817 2.562 -15.280 1.00 91.31 75 LEU A O 1
ATOM 637 N N . PHE A 1 76 ? 0.593 2.867 -15.065 1.00 85.75 76 PHE A N 1
ATOM 638 C CA . PHE A 1 76 ? 0.242 2.366 -16.384 1.00 85.75 76 PHE A CA 1
ATOM 639 C C . PHE A 1 76 ? 1.017 3.073 -17.519 1.00 85.75 76 PHE A C 1
ATOM 641 O O . PHE A 1 76 ? 1.650 2.387 -18.323 1.00 85.75 76 PHE A O 1
ATOM 648 N N . GLY A 1 77 ? 1.043 4.411 -17.538 1.00 84.12 77 GLY A N 1
ATOM 649 C CA . GLY A 1 77 ? 1.766 5.196 -18.549 1.00 84.12 77 GLY A CA 1
ATOM 650 C C . GLY A 1 77 ? 3.302 5.110 -18.499 1.00 84.12 77 GLY A C 1
ATOM 651 O O . GLY A 1 77 ? 3.955 5.509 -19.456 1.00 84.12 77 GLY A O 1
ATOM 652 N N . ASP A 1 78 ? 3.882 4.557 -17.426 1.00 87.88 78 ASP A N 1
ATOM 653 C CA . ASP A 1 78 ? 5.336 4.479 -17.178 1.00 87.88 78 ASP A CA 1
ATOM 654 C C . ASP A 1 78 ? 5.832 3.032 -16.990 1.00 87.88 78 ASP A C 1
ATOM 656 O O . ASP A 1 78 ? 6.804 2.757 -16.278 1.00 87.88 78 ASP A O 1
ATOM 660 N N . ALA A 1 79 ? 5.152 2.059 -17.597 1.00 86.81 79 ALA A N 1
ATOM 661 C CA . ALA A 1 79 ? 5.495 0.649 -17.422 1.00 86.81 79 ALA A CA 1
ATOM 662 C C . ALA A 1 79 ? 6.904 0.286 -17.951 1.00 86.81 79 ALA A C 1
ATOM 664 O O . ALA A 1 79 ? 7.564 -0.608 -17.415 1.00 86.81 79 ALA A O 1
ATOM 665 N N . ASP A 1 80 ? 7.400 0.993 -18.969 1.00 89.06 80 ASP A N 1
ATOM 666 C CA . ASP A 1 80 ? 8.766 0.857 -19.486 1.00 89.06 80 ASP A CA 1
ATOM 667 C C . ASP A 1 80 ? 9.815 1.366 -18.483 1.00 89.06 80 ASP A C 1
ATOM 669 O O . ASP A 1 80 ? 10.863 0.743 -18.288 1.00 89.06 80 ASP A O 1
ATOM 673 N N . LEU A 1 81 ? 9.511 2.466 -17.799 1.00 91.88 81 LEU A N 1
ATOM 674 C CA . LEU A 1 81 ? 10.319 3.027 -16.733 1.00 91.88 81 LEU A CA 1
ATOM 675 C C . LEU A 1 81 ? 10.331 2.078 -15.519 1.00 91.88 81 LEU A C 1
ATOM 677 O O . LEU A 1 81 ? 11.404 1.769 -14.997 1.00 91.88 81 LEU A O 1
ATOM 681 N N . ALA A 1 82 ? 9.186 1.497 -15.150 1.00 92.94 82 ALA A N 1
ATOM 682 C CA . ALA A 1 82 ? 9.100 0.473 -14.103 1.00 92.94 82 ALA A CA 1
ATOM 683 C C . ALA A 1 82 ? 9.956 -0.775 -14.407 1.00 92.94 82 ALA A C 1
ATOM 685 O O . ALA A 1 82 ? 10.551 -1.366 -13.504 1.00 92.94 82 ALA A O 1
ATOM 686 N N . LEU A 1 83 ? 10.105 -1.169 -15.677 1.00 94.50 83 LEU A N 1
ATOM 687 C CA . LEU A 1 83 ? 11.043 -2.236 -16.046 1.00 94.50 83 LEU A CA 1
ATOM 688 C C . LEU A 1 83 ? 12.501 -1.845 -15.746 1.00 94.50 83 LEU A C 1
ATOM 690 O O . LEU A 1 83 ? 13.289 -2.673 -15.282 1.00 94.50 83 LEU A O 1
ATOM 694 N N . ARG A 1 84 ? 12.881 -0.583 -15.977 1.00 94.19 84 ARG A N 1
ATOM 695 C CA . ARG A 1 84 ? 14.225 -0.083 -15.629 1.00 94.19 84 ARG A CA 1
ATOM 696 C C . ARG A 1 84 ? 14.445 -0.061 -14.122 1.00 94.19 84 ARG A C 1
ATOM 698 O O . ARG A 1 84 ? 15.557 -0.350 -13.677 1.00 94.19 84 ARG A O 1
ATOM 705 N N . GLU A 1 85 ? 13.405 0.233 -13.348 1.00 93.94 85 GLU A N 1
ATOM 706 C CA . GLU A 1 85 ? 13.425 0.105 -11.890 1.00 93.94 85 GLU A CA 1
ATOM 707 C C . GLU A 1 85 ? 13.675 -1.350 -11.478 1.00 93.94 85 GLU A C 1
ATOM 709 O O . GLU A 1 85 ? 14.600 -1.626 -10.714 1.00 93.94 85 GLU A O 1
ATOM 714 N N . MET A 1 86 ? 12.920 -2.295 -12.045 1.00 94.81 86 MET A N 1
ATOM 715 C CA . MET A 1 86 ? 13.085 -3.726 -11.783 1.00 94.81 86 MET A CA 1
ATOM 716 C C . MET A 1 86 ? 14.520 -4.200 -12.072 1.00 94.81 86 MET A C 1
ATOM 718 O O . MET A 1 86 ? 15.125 -4.897 -11.256 1.00 94.81 86 MET A O 1
ATOM 722 N N . GLN A 1 87 ? 15.098 -3.781 -13.203 1.00 94.75 87 GLN A N 1
ATOM 723 C CA . GLN A 1 87 ? 16.492 -4.077 -13.556 1.00 94.75 87 GLN A CA 1
ATOM 724 C C . GLN A 1 87 ? 17.480 -3.488 -12.535 1.00 94.75 87 GLN A C 1
ATOM 726 O O . GLN A 1 87 ? 18.429 -4.162 -12.132 1.00 94.75 87 GLN A O 1
ATOM 731 N N . ALA A 1 88 ? 17.262 -2.250 -12.084 1.00 93.62 88 ALA A N 1
ATOM 732 C CA . ALA A 1 88 ? 18.109 -1.611 -11.079 1.00 93.62 88 ALA A CA 1
ATOM 733 C C . ALA A 1 88 ? 18.022 -2.304 -9.707 1.00 93.62 88 ALA A C 1
ATOM 735 O O . ALA A 1 88 ? 19.051 -2.495 -9.056 1.00 93.62 88 ALA A O 1
ATOM 736 N N . LEU A 1 89 ? 16.830 -2.745 -9.294 1.00 93.56 89 LEU A N 1
ATOM 737 C CA . LEU A 1 89 ? 16.620 -3.498 -8.053 1.00 93.56 89 LEU A CA 1
ATOM 738 C C . LEU A 1 89 ? 17.347 -4.846 -8.065 1.00 93.56 89 LEU A C 1
ATOM 740 O O . LEU A 1 89 ? 17.977 -5.209 -7.071 1.00 93.56 89 LEU A O 1
ATOM 744 N N . LEU A 1 90 ? 17.333 -5.556 -9.196 1.00 93.56 90 LEU A N 1
ATOM 745 C CA . LEU A 1 90 ? 18.094 -6.799 -9.363 1.00 93.56 90 LEU A CA 1
ATOM 746 C C . LEU A 1 90 ? 19.605 -6.570 -9.269 1.00 93.56 90 LEU A C 1
ATOM 748 O O . LEU A 1 90 ? 20.305 -7.325 -8.593 1.00 93.56 90 LEU A O 1
ATOM 752 N N . LEU A 1 91 ? 20.115 -5.495 -9.878 1.00 93.12 91 LEU A N 1
ATOM 753 C CA . LEU A 1 91 ? 21.527 -5.115 -9.745 1.00 93.12 91 LEU A CA 1
ATOM 754 C C . LEU A 1 91 ? 21.900 -4.790 -8.290 1.00 93.12 91 LEU A C 1
ATOM 756 O O . LEU A 1 91 ? 23.007 -5.105 -7.855 1.00 93.12 91 LEU A O 1
ATOM 760 N N . ALA A 1 92 ? 20.968 -4.216 -7.526 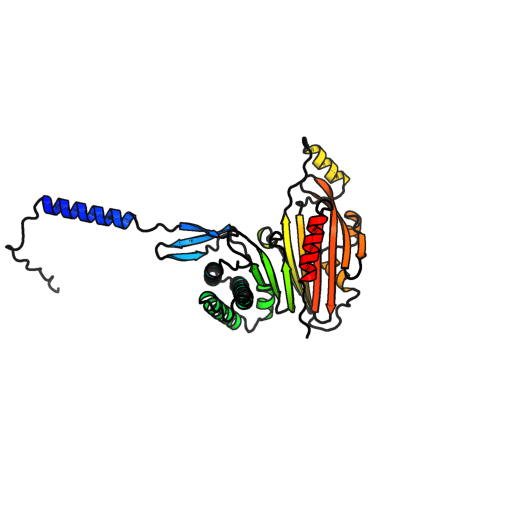1.00 91.69 92 ALA A N 1
ATOM 761 C CA . ALA A 1 92 ? 21.112 -3.947 -6.097 1.00 91.69 92 ALA A CA 1
ATOM 762 C C . ALA A 1 92 ? 20.846 -5.175 -5.196 1.00 91.69 92 ALA A C 1
ATOM 764 O O . ALA A 1 92 ? 20.854 -5.039 -3.973 1.00 91.69 92 ALA A O 1
ATOM 765 N N . ARG A 1 93 ? 20.621 -6.371 -5.768 1.00 90.44 93 ARG A N 1
ATOM 766 C CA . ARG A 1 93 ? 20.284 -7.625 -5.058 1.00 90.44 93 ARG A CA 1
ATOM 767 C C . ARG A 1 93 ? 19.000 -7.549 -4.214 1.00 90.44 93 ARG A C 1
ATOM 769 O O . ARG A 1 93 ? 18.873 -8.244 -3.206 1.00 90.44 93 ARG A O 1
ATOM 776 N N . ARG A 1 94 ? 18.038 -6.714 -4.620 1.00 90.00 94 ARG A N 1
ATOM 777 C CA . ARG A 1 94 ? 16.710 -6.573 -3.997 1.00 90.00 94 ARG A CA 1
ATOM 778 C C . ARG A 1 94 ? 15.655 -7.367 -4.768 1.00 90.00 94 ARG A C 1
ATOM 780 O O . ARG A 1 94 ? 14.695 -6.813 -5.298 1.00 90.00 94 ARG A O 1
ATOM 787 N N . ASP A 1 95 ? 15.834 -8.683 -4.826 1.00 91.31 95 ASP A N 1
ATOM 788 C CA . ASP A 1 95 ? 15.053 -9.567 -5.702 1.00 91.31 95 ASP A CA 1
ATOM 789 C C . ASP A 1 95 ? 13.547 -9.565 -5.398 1.00 91.31 95 ASP A C 1
ATOM 791 O O . ASP A 1 95 ? 12.733 -9.569 -6.317 1.00 91.31 95 ASP A O 1
ATOM 795 N N . LEU A 1 96 ? 13.153 -9.529 -4.120 1.00 88.94 96 LEU A N 1
ATOM 796 C CA . LEU A 1 96 ? 11.735 -9.527 -3.729 1.00 88.94 96 LEU A CA 1
ATOM 797 C C . LEU A 1 96 ? 11.027 -8.214 -4.099 1.00 88.94 96 LEU A C 1
ATOM 799 O O . LEU A 1 96 ? 9.851 -8.227 -4.461 1.00 88.94 96 LEU A O 1
ATOM 803 N N . ASP A 1 97 ? 11.742 -7.089 -4.055 1.00 89.31 97 ASP A N 1
ATOM 804 C CA . ASP A 1 97 ? 11.210 -5.800 -4.505 1.00 89.31 97 ASP A CA 1
ATOM 805 C C . ASP A 1 97 ? 11.139 -5.741 -6.032 1.00 89.31 97 ASP A C 1
ATOM 807 O O . ASP A 1 97 ? 10.145 -5.271 -6.580 1.00 89.31 97 ASP A O 1
ATOM 811 N N . ALA A 1 98 ? 12.132 -6.301 -6.730 1.00 93.00 98 ALA A N 1
ATOM 812 C CA . ALA A 1 98 ? 12.065 -6.465 -8.179 1.00 93.00 98 ALA A CA 1
ATOM 813 C C . ALA A 1 98 ? 10.873 -7.346 -8.589 1.00 93.00 98 ALA A C 1
ATOM 815 O O . ALA A 1 98 ? 10.166 -7.029 -9.543 1.00 93.00 98 ALA A O 1
ATOM 816 N N . LEU A 1 99 ? 10.603 -8.425 -7.847 1.00 92.69 99 LEU A N 1
ATOM 817 C CA . LEU A 1 99 ? 9.450 -9.292 -8.086 1.00 92.69 99 LEU A CA 1
ATOM 818 C C . LEU A 1 99 ? 8.122 -8.560 -7.863 1.00 92.69 99 LEU A C 1
ATOM 820 O O . LEU A 1 99 ? 7.203 -8.729 -8.662 1.00 92.69 99 LEU A O 1
ATOM 824 N N . PHE A 1 100 ? 8.027 -7.735 -6.818 1.00 91.75 100 PHE A N 1
ATOM 825 C CA . PHE A 1 100 ? 6.869 -6.874 -6.574 1.00 91.75 100 PHE A CA 1
ATOM 826 C C . PHE A 1 100 ? 6.586 -5.952 -7.769 1.00 91.75 100 PHE A C 1
ATOM 828 O O . PHE A 1 100 ? 5.455 -5.917 -8.257 1.00 91.75 100 PHE A O 1
ATOM 835 N N . VAL A 1 101 ? 7.615 -5.264 -8.280 1.00 93.25 101 VAL A N 1
ATOM 836 C CA . VAL A 1 101 ? 7.484 -4.388 -9.456 1.00 93.25 101 VAL A CA 1
ATOM 837 C C . VAL A 1 101 ? 7.090 -5.205 -10.688 1.00 93.25 101 VAL A C 1
ATOM 839 O O . VAL A 1 101 ? 6.139 -4.847 -11.375 1.00 93.25 101 VAL A O 1
ATOM 842 N N . GLY A 1 102 ? 7.737 -6.351 -10.926 1.00 94.31 102 GLY A N 1
ATOM 843 C CA . GLY A 1 102 ? 7.429 -7.239 -12.052 1.00 94.31 102 GLY A CA 1
ATOM 844 C C . GLY A 1 102 ? 5.980 -7.742 -12.059 1.00 94.31 102 GLY A C 1
ATOM 845 O O . GLY A 1 102 ? 5.313 -7.680 -13.093 1.00 94.31 102 GLY A O 1
ATOM 846 N N . LYS A 1 103 ? 5.442 -8.162 -10.903 1.00 93.56 103 LYS A N 1
ATOM 847 C CA . LYS A 1 103 ? 4.020 -8.538 -10.785 1.00 93.56 103 LYS A CA 1
ATOM 848 C C . LYS A 1 103 ? 3.088 -7.347 -11.045 1.00 93.56 103 LYS A C 1
ATOM 850 O O . LYS A 1 103 ? 2.057 -7.510 -11.698 1.00 93.56 103 LYS A O 1
ATOM 855 N N . GLY A 1 104 ? 3.459 -6.149 -10.586 1.00 93.69 104 GLY A N 1
ATOM 856 C CA . GLY A 1 104 ? 2.730 -4.912 -10.879 1.00 93.69 104 GLY A CA 1
ATOM 857 C C . GLY A 1 104 ? 2.705 -4.575 -12.375 1.00 93.69 104 GLY A C 1
ATOM 858 O O . GLY A 1 104 ? 1.639 -4.297 -12.919 1.00 93.69 104 GLY A O 1
ATOM 859 N N . ILE A 1 105 ? 3.843 -4.700 -13.067 1.00 94.81 105 ILE A N 1
ATOM 860 C CA . ILE A 1 105 ? 3.956 -4.524 -14.525 1.00 94.81 105 ILE A CA 1
ATOM 861 C C . ILE A 1 105 ? 3.020 -5.501 -15.257 1.00 94.81 105 ILE A C 1
ATOM 863 O O . ILE A 1 105 ? 2.274 -5.101 -16.154 1.00 94.81 105 ILE A O 1
ATOM 867 N N . GLY A 1 106 ? 2.994 -6.770 -14.837 1.00 93.44 106 GLY A N 1
ATOM 868 C CA . GLY A 1 106 ? 2.070 -7.770 -15.379 1.00 93.44 106 GLY A CA 1
ATOM 869 C C . GLY A 1 106 ? 0.593 -7.431 -15.132 1.00 93.44 106 GLY A C 1
ATOM 870 O O . GLY A 1 106 ? -0.258 -7.691 -15.985 1.00 93.44 106 GLY A O 1
ATOM 871 N N . LEU A 1 107 ? 0.258 -6.810 -13.995 1.00 93.00 107 LEU A N 1
ATOM 872 C CA . LEU A 1 107 ? -1.094 -6.300 -13.755 1.00 93.00 107 LEU A CA 1
ATOM 873 C C . LEU A 1 107 ? -1.424 -5.119 -14.678 1.00 93.00 107 LEU A C 1
ATOM 875 O O . LEU A 1 107 ? -2.498 -5.128 -15.277 1.00 93.00 107 LEU A O 1
ATOM 879 N N . CYS A 1 108 ? -0.510 -4.161 -14.858 1.00 92.94 108 CYS A N 1
ATOM 880 C CA . CYS A 1 108 ? -0.696 -3.053 -15.801 1.00 92.94 108 CYS A CA 1
ATOM 881 C C . CYS A 1 108 ? -0.970 -3.562 -17.224 1.00 92.94 108 CYS A C 1
ATOM 883 O O . CYS A 1 108 ? -1.910 -3.107 -17.876 1.00 92.94 108 CYS A O 1
ATOM 885 N N . GLN A 1 109 ? -0.210 -4.563 -17.679 1.00 92.38 109 GLN A N 1
ATOM 886 C CA . GLN A 1 109 ? -0.433 -5.206 -18.975 1.00 92.38 109 GLN A CA 1
ATOM 887 C C . GLN A 1 109 ? -1.839 -5.820 -19.069 1.00 92.38 109 GLN A C 1
ATOM 889 O O . GLN A 1 109 ? -2.552 -5.559 -20.036 1.00 92.38 109 GLN A O 1
ATOM 894 N N . ARG A 1 110 ? -2.271 -6.595 -18.062 1.00 91.12 110 ARG A N 1
ATOM 895 C CA . ARG A 1 110 ? -3.611 -7.214 -18.045 1.00 91.12 110 ARG A CA 1
ATOM 896 C C . ARG A 1 110 ? -4.739 -6.184 -18.018 1.00 91.12 110 ARG A C 1
ATOM 898 O O . ARG A 1 110 ? -5.780 -6.408 -18.629 1.00 91.12 110 ARG A O 1
ATOM 905 N N . LEU A 1 111 ? -4.562 -5.069 -17.309 1.00 89.12 111 LEU A N 1
ATOM 906 C CA . LEU A 1 111 ? -5.536 -3.975 -17.307 1.00 89.12 111 LEU A CA 1
ATOM 907 C C . LEU A 1 111 ? -5.642 -3.325 -18.689 1.00 89.12 111 LEU A C 1
ATOM 909 O O . LEU A 1 111 ? -6.751 -3.021 -19.126 1.00 89.12 111 LEU A O 1
ATOM 913 N N . HIS A 1 112 ? -4.523 -3.180 -19.400 1.00 87.38 112 HIS A N 1
ATOM 914 C CA . HIS A 1 112 ? -4.533 -2.681 -20.771 1.00 87.38 112 HIS A CA 1
ATOM 915 C C . HIS A 1 112 ? -5.149 -3.666 -21.754 1.00 87.38 112 HIS A C 1
ATOM 917 O O . HIS A 1 112 ? -5.931 -3.265 -22.606 1.00 87.38 112 HIS A O 1
ATOM 923 N N . GLU A 1 113 ? -4.872 -4.960 -21.597 1.00 88.00 113 GLU A N 1
ATOM 924 C CA . GLU A 1 113 ? -5.424 -6.005 -22.459 1.00 88.00 113 GLU A CA 1
ATOM 925 C C . GLU A 1 113 ? -6.965 -6.036 -22.433 1.00 88.00 113 GLU A C 1
ATOM 927 O O . GLU A 1 113 ? -7.608 -6.403 -23.418 1.00 88.00 113 GLU A O 1
ATOM 932 N N . ARG A 1 114 ? -7.580 -5.589 -21.325 1.00 86.56 114 ARG A N 1
ATOM 933 C CA . ARG A 1 114 ? -9.038 -5.397 -21.238 1.00 86.56 114 ARG A CA 1
ATOM 934 C C . ARG A 1 114 ? -9.549 -4.294 -22.171 1.00 86.56 114 ARG A C 1
ATOM 936 O O . ARG A 1 114 ? -10.690 -4.391 -22.619 1.00 86.56 114 ARG A O 1
ATOM 943 N N . LYS A 1 115 ? -8.740 -3.264 -22.442 1.00 86.25 115 LYS A N 1
ATOM 944 C CA . LYS A 1 115 ? -9.050 -2.155 -23.362 1.00 86.25 115 LYS A CA 1
ATOM 945 C C . LYS A 1 115 ? -8.646 -2.512 -24.797 1.00 86.25 115 LYS A C 1
ATOM 947 O O . LYS A 1 115 ? -9.455 -2.387 -25.712 1.00 86.25 115 LYS A O 1
ATOM 952 N N . GLU A 1 116 ? -7.438 -3.038 -24.975 1.00 85.94 116 GLU A N 1
ATOM 953 C CA . GLU A 1 116 ? -6.860 -3.433 -26.260 1.00 85.94 116 GLU A CA 1
ATOM 954 C C . GLU A 1 116 ? -6.494 -4.920 -26.272 1.00 85.94 116 GLU A C 1
ATOM 956 O O . GLU A 1 116 ? -5.495 -5.357 -25.697 1.00 85.94 116 GLU A O 1
ATOM 961 N N . LYS A 1 117 ? -7.294 -5.728 -26.972 1.00 86.31 117 LYS A N 1
ATOM 962 C CA . LYS A 1 117 ? -7.062 -7.176 -27.054 1.00 86.31 117 LYS A CA 1
ATOM 963 C C . LYS A 1 117 ? -5.696 -7.476 -27.686 1.00 86.31 117 LYS A C 1
ATOM 965 O O . LYS A 1 117 ? -5.382 -6.939 -28.744 1.00 86.31 117 LYS A O 1
ATOM 970 N N . ARG A 1 118 ? -4.952 -8.427 -27.101 1.00 80.94 118 ARG A N 1
ATOM 971 C CA . ARG A 1 118 ? -3.604 -8.873 -27.529 1.00 80.94 118 ARG A CA 1
ATOM 972 C C . ARG A 1 118 ? -2.483 -7.847 -27.330 1.00 80.94 118 ARG A C 1
ATOM 974 O O . ARG A 1 118 ? -1.450 -7.931 -27.991 1.00 80.94 118 ARG A O 1
ATOM 981 N N . PHE A 1 119 ? -2.649 -6.912 -26.402 1.00 84.12 119 PHE A N 1
ATOM 982 C CA . PHE A 1 119 ? -1.570 -6.017 -26.007 1.00 84.12 119 PHE A CA 1
ATOM 983 C C . PHE A 1 119 ? -0.424 -6.785 -25.317 1.00 84.12 119 PHE A C 1
ATOM 985 O O . PHE A 1 119 ? -0.542 -7.233 -24.173 1.00 84.12 119 PHE A O 1
ATOM 992 N N . MET A 1 120 ? 0.697 -6.940 -26.026 1.00 84.88 120 MET A N 1
ATOM 993 C CA . MET A 1 120 ? 1.926 -7.570 -25.526 1.00 84.88 120 MET A CA 1
ATOM 994 C C . MET A 1 120 ? 3.147 -6.700 -25.848 1.00 84.88 120 MET A C 1
ATOM 996 O O . MET A 1 120 ? 3.828 -6.920 -26.851 1.00 84.88 120 MET A O 1
ATOM 1000 N N . PRO A 1 121 ? 3.425 -5.686 -25.020 1.00 88.88 121 PRO A N 1
ATOM 1001 C CA . PRO A 1 121 ? 4.572 -4.814 -25.213 1.00 88.88 121 PRO A CA 1
ATOM 1002 C C . PRO A 1 121 ? 5.876 -5.510 -24.803 1.00 88.88 121 PRO A C 1
ATOM 1004 O O . PRO A 1 121 ? 5.891 -6.365 -23.914 1.00 88.88 121 PRO A O 1
ATOM 1007 N N . ALA A 1 122 ? 6.992 -5.092 -25.409 1.00 89.81 122 ALA A N 1
ATOM 1008 C CA . ALA A 1 122 ? 8.319 -5.647 -25.124 1.00 89.81 122 ALA A CA 1
ATOM 1009 C C . ALA A 1 122 ? 8.674 -5.581 -23.630 1.00 89.81 122 ALA A C 1
ATOM 1011 O O . ALA A 1 122 ? 9.192 -6.550 -23.076 1.00 89.81 122 ALA A O 1
ATOM 1012 N N . TRP A 1 123 ? 8.303 -4.487 -22.951 1.00 90.56 123 TRP A N 1
ATOM 1013 C CA . TRP A 1 123 ? 8.574 -4.331 -21.525 1.00 90.56 123 TRP A CA 1
ATOM 1014 C C . TRP A 1 123 ? 7.874 -5.385 -20.655 1.00 90.56 123 TRP A C 1
ATOM 1016 O O . TRP A 1 123 ? 8.444 -5.822 -19.658 1.00 90.56 123 TRP A O 1
ATOM 1026 N N . ALA A 1 124 ? 6.676 -5.843 -21.037 1.00 91.25 124 ALA A N 1
ATOM 1027 C CA . ALA A 1 124 ? 5.943 -6.868 -20.289 1.00 91.25 124 ALA A CA 1
ATOM 1028 C C . ALA A 1 124 ? 6.599 -8.239 -20.466 1.00 91.25 124 ALA A C 1
ATOM 1030 O O . ALA A 1 124 ? 6.713 -9.012 -19.516 1.00 91.25 124 ALA A O 1
ATOM 1031 N N . VAL A 1 125 ? 7.063 -8.532 -21.684 1.00 92.25 125 VAL A N 1
ATOM 1032 C CA . VAL A 1 125 ? 7.784 -9.771 -21.990 1.00 92.25 125 VAL A CA 1
ATOM 1033 C C . VAL A 1 125 ? 9.097 -9.831 -21.209 1.00 92.25 125 VAL A C 1
ATOM 1035 O O . VAL A 1 125 ? 9.369 -10.839 -20.558 1.00 92.25 125 VAL A O 1
ATOM 1038 N N . GLU A 1 126 ? 9.876 -8.747 -21.211 1.00 94.00 126 GLU A N 1
ATOM 1039 C CA . GLU A 1 126 ? 11.122 -8.652 -20.442 1.00 94.00 126 GLU A CA 1
ATOM 1040 C C . GLU A 1 126 ? 10.876 -8.770 -18.930 1.00 94.00 126 GLU A C 1
ATOM 1042 O O . GLU A 1 126 ? 11.560 -9.543 -18.255 1.00 94.00 126 GLU A O 1
ATOM 1047 N N . ALA A 1 127 ? 9.869 -8.072 -18.392 1.00 94.25 127 ALA A N 1
ATOM 1048 C CA . ALA A 1 127 ? 9.507 -8.170 -16.977 1.00 94.25 127 ALA A CA 1
ATOM 1049 C C . ALA A 1 127 ? 9.135 -9.608 -16.586 1.00 94.25 127 ALA A C 1
ATOM 1051 O O . ALA A 1 127 ? 9.635 -10.121 -15.586 1.00 94.25 127 ALA A O 1
ATOM 1052 N N . ASN A 1 128 ? 8.338 -10.300 -17.407 1.00 94.12 128 ASN A N 1
ATOM 1053 C CA . ASN A 1 128 ? 7.972 -11.700 -17.177 1.00 94.12 128 ASN A CA 1
ATOM 1054 C C . ASN A 1 128 ? 9.195 -12.631 -17.180 1.00 94.12 128 ASN A C 1
ATOM 1056 O O . ASN A 1 128 ? 9.293 -13.524 -16.335 1.00 94.12 128 ASN A O 1
ATOM 1060 N N . GLN A 1 129 ? 10.155 -12.422 -18.087 1.00 95.06 129 GLN A N 1
ATOM 1061 C CA . GLN A 1 129 ? 11.402 -13.194 -18.109 1.00 95.06 129 GLN A CA 1
ATOM 1062 C C . GLN A 1 129 ? 12.214 -12.995 -16.823 1.00 95.06 129 GLN A C 1
ATOM 1064 O O . GLN A 1 129 ? 12.634 -13.978 -16.208 1.00 95.06 129 GLN A O 1
ATOM 1069 N N . LEU A 1 130 ? 12.389 -11.746 -16.382 1.00 94.69 130 LEU A N 1
ATOM 1070 C CA . LEU A 1 130 ? 13.091 -11.428 -15.137 1.00 94.69 130 LEU A CA 1
ATOM 1071 C C . LEU A 1 130 ? 12.355 -11.993 -13.914 1.00 94.69 130 LEU A C 1
ATOM 1073 O O . LEU A 1 130 ? 12.976 -12.601 -13.043 1.00 94.69 130 LEU A O 1
ATOM 1077 N N . SER A 1 131 ? 11.026 -11.879 -13.863 1.00 93.56 131 SER A N 1
ATOM 1078 C CA . SER A 1 131 ? 10.217 -12.482 -12.802 1.00 93.56 131 SER A CA 1
ATOM 1079 C C . SER A 1 131 ? 10.397 -13.998 -12.757 1.00 93.56 131 SER A C 1
ATOM 1081 O O . SER A 1 131 ? 10.563 -14.548 -11.672 1.00 93.56 131 SER A O 1
ATOM 1083 N N . ASN A 1 132 ? 10.428 -14.693 -13.897 1.00 93.25 132 ASN A N 1
ATOM 1084 C CA . ASN A 1 132 ? 10.643 -16.144 -13.946 1.00 93.25 132 ASN A CA 1
ATOM 1085 C C . ASN A 1 132 ? 12.033 -16.565 -13.440 1.00 93.25 132 ASN A C 1
ATOM 1087 O O . ASN A 1 132 ? 12.162 -17.606 -12.787 1.00 93.25 132 ASN A O 1
ATOM 1091 N N . GLN A 1 133 ? 13.066 -15.752 -13.680 1.00 93.25 133 GLN A N 1
ATOM 1092 C CA . GLN A 1 133 ? 14.398 -15.975 -13.106 1.00 93.25 133 GLN A CA 1
ATOM 1093 C C . GLN A 1 133 ? 14.359 -15.897 -11.573 1.00 93.25 133 GLN A C 1
ATOM 1095 O O . GLN A 1 133 ? 14.897 -16.778 -10.900 1.00 93.25 133 GLN A O 1
ATOM 1100 N N . ILE A 1 134 ? 13.661 -14.900 -11.016 1.00 92.06 134 ILE A N 1
ATOM 1101 C CA . ILE A 1 134 ? 13.486 -14.764 -9.562 1.00 92.06 134 ILE A CA 1
ATOM 1102 C C . ILE A 1 134 ? 12.695 -15.955 -9.003 1.00 92.06 134 ILE A C 1
ATOM 1104 O O . ILE A 1 134 ? 13.129 -16.570 -8.032 1.00 92.06 134 ILE A O 1
ATOM 1108 N N . HIS A 1 135 ? 11.586 -16.349 -9.638 1.00 90.00 135 HIS A N 1
ATOM 1109 C CA . HIS A 1 135 ? 10.810 -17.519 -9.206 1.00 90.00 135 HIS A CA 1
ATOM 1110 C C . HIS A 1 135 ? 11.652 -18.797 -9.183 1.00 90.00 135 HIS A C 1
ATOM 1112 O O . HIS A 1 135 ? 11.551 -19.590 -8.249 1.00 90.00 135 HIS A O 1
ATOM 1118 N N . SER A 1 136 ? 12.517 -18.979 -10.182 1.00 91.31 136 SER A N 1
ATOM 1119 C CA . SER A 1 136 ? 13.423 -20.129 -10.249 1.00 91.31 136 SER A CA 1
ATOM 1120 C C . SER A 1 136 ? 14.437 -20.112 -9.103 1.00 91.31 136 SER A C 1
ATOM 1122 O O . SER A 1 136 ? 14.689 -21.151 -8.496 1.00 91.31 136 SER A O 1
ATOM 1124 N N . LYS A 1 137 ? 14.961 -18.930 -8.753 1.00 90.25 137 LYS A N 1
ATOM 1125 C CA . LYS A 1 137 ? 15.898 -18.736 -7.635 1.00 90.25 137 LYS A CA 1
ATOM 1126 C C . LYS A 1 137 ? 15.267 -19.024 -6.268 1.00 90.25 137 LYS A C 1
ATOM 1128 O O . LYS A 1 137 ? 15.934 -19.569 -5.396 1.00 90.25 137 LYS A O 1
ATOM 1133 N N . TYR A 1 138 ? 13.994 -18.680 -6.081 1.00 88.19 138 TYR A N 1
ATOM 1134 C CA . TYR A 1 138 ? 13.276 -18.830 -4.807 1.00 88.19 138 TYR A CA 1
ATOM 1135 C C . TYR A 1 138 ? 12.321 -20.032 -4.774 1.00 88.19 138 TYR A C 1
ATOM 1137 O O . TYR A 1 138 ? 11.465 -20.117 -3.893 1.00 88.19 138 TYR A O 1
ATOM 1145 N N . LYS A 1 139 ? 12.477 -20.992 -5.693 1.00 87.44 139 LYS A N 1
ATOM 1146 C CA . LYS A 1 139 ? 11.600 -22.167 -5.822 1.00 87.44 139 LYS A CA 1
ATOM 1147 C C . LYS A 1 139 ? 11.460 -22.971 -4.524 1.00 87.44 139 LYS A C 1
ATOM 1149 O O . LYS A 1 139 ? 10.379 -23.470 -4.232 1.00 87.44 139 LYS A O 1
ATOM 1154 N N . GLU A 1 140 ? 12.533 -23.071 -3.743 1.00 85.56 140 GLU A N 1
ATOM 1155 C CA . GLU A 1 140 ? 12.552 -23.793 -2.462 1.00 85.56 140 GLU A CA 1
ATOM 1156 C C . GLU A 1 140 ? 11.882 -23.013 -1.318 1.00 85.56 140 GLU A C 1
ATOM 1158 O O . GLU A 1 140 ? 11.468 -23.603 -0.324 1.00 85.56 140 GLU A O 1
ATOM 1163 N N . ASN A 1 141 ? 11.719 -21.693 -1.464 1.00 83.00 141 ASN A N 1
ATOM 1164 C CA . ASN A 1 141 ? 11.151 -20.806 -0.448 1.00 83.00 141 ASN A CA 1
ATOM 1165 C C . ASN A 1 141 ? 9.990 -19.956 -1.007 1.00 83.00 141 ASN A C 1
ATOM 1167 O O . ASN A 1 141 ? 10.061 -18.723 -0.993 1.00 83.00 141 ASN A O 1
ATOM 1171 N N . PRO A 1 142 ? 8.884 -20.579 -1.465 1.00 79.75 142 PRO A N 1
ATOM 1172 C CA . PRO A 1 142 ? 7.780 -19.864 -2.110 1.00 79.75 142 PRO A CA 1
ATOM 1173 C C . PRO A 1 142 ? 7.076 -18.872 -1.178 1.00 79.75 142 PRO A C 1
ATOM 1175 O O . PRO A 1 142 ? 6.633 -17.813 -1.613 1.00 79.75 142 PRO A O 1
ATOM 1178 N N . HIS A 1 143 ? 7.042 -19.166 0.123 1.00 77.12 143 HIS A N 1
ATOM 1179 C CA . HIS A 1 143 ? 6.461 -18.280 1.129 1.00 77.12 143 HIS A CA 1
ATOM 1180 C C . HIS A 1 143 ? 7.169 -16.913 1.189 1.00 77.12 143 HIS A C 1
ATOM 1182 O O . HIS A 1 143 ? 6.502 -15.896 1.346 1.00 77.12 143 HIS A O 1
ATOM 1188 N N . LEU A 1 144 ? 8.497 -16.855 1.000 1.00 78.62 144 LEU A N 1
ATOM 1189 C CA . LEU A 1 144 ? 9.236 -15.585 0.974 1.00 78.62 144 LEU A CA 1
ATOM 1190 C C . LEU A 1 144 ? 8.816 -14.715 -0.215 1.00 78.62 144 LEU A C 1
ATOM 1192 O O . LEU A 1 144 ? 8.688 -13.500 -0.071 1.00 78.62 144 LEU A O 1
ATOM 1196 N N . MET A 1 145 ? 8.552 -15.336 -1.370 1.00 81.38 145 MET A N 1
ATOM 1197 C CA . MET A 1 145 ? 8.050 -14.629 -2.549 1.00 81.38 145 MET A CA 1
ATOM 1198 C C . MET A 1 145 ? 6.652 -14.069 -2.305 1.00 81.38 145 MET A C 1
ATOM 1200 O O . MET A 1 145 ? 6.424 -12.884 -2.545 1.00 81.38 145 MET A O 1
ATOM 1204 N N . SER A 1 146 ? 5.737 -14.893 -1.786 1.00 75.62 146 SER A N 1
ATOM 1205 C CA . SER A 1 146 ? 4.373 -14.464 -1.460 1.00 75.62 146 SER A CA 1
ATOM 1206 C C . SER A 1 146 ? 4.356 -13.306 -0.462 1.00 75.62 146 SER A C 1
ATOM 1208 O O . SER A 1 146 ? 3.617 -12.347 -0.650 1.00 75.62 146 SER A O 1
ATOM 1210 N N . LEU A 1 147 ? 5.199 -13.339 0.573 1.00 75.06 147 LEU A N 1
ATOM 1211 C CA . LEU A 1 147 ? 5.246 -12.274 1.581 1.00 75.06 147 LEU A CA 1
ATOM 1212 C C . LEU A 1 147 ? 5.894 -10.982 1.046 1.00 75.06 147 LEU A C 1
ATOM 1214 O O . LEU A 1 147 ? 5.451 -9.887 1.389 1.00 75.06 147 LEU A O 1
ATOM 1218 N N . GLY A 1 148 ? 6.935 -11.092 0.211 1.00 75.94 148 GLY A N 1
ATOM 1219 C CA . GLY A 1 148 ? 7.693 -9.938 -0.291 1.00 75.94 148 GLY A CA 1
ATOM 1220 C C . GLY A 1 148 ? 7.054 -9.211 -1.480 1.00 75.94 148 GLY A C 1
ATOM 1221 O O . GLY A 1 148 ? 7.257 -8.001 -1.645 1.00 75.94 148 GLY A O 1
ATOM 1222 N N . ALA A 1 149 ? 6.278 -9.934 -2.291 1.00 81.19 149 ALA A N 1
ATOM 1223 C CA . ALA A 1 149 ? 5.719 -9.438 -3.547 1.00 81.19 149 ALA A CA 1
ATOM 1224 C C . ALA A 1 149 ? 4.201 -9.202 -3.523 1.00 81.19 149 ALA A C 1
ATOM 1226 O O . ALA A 1 149 ? 3.655 -8.785 -4.544 1.00 81.19 149 ALA A O 1
ATOM 1227 N N . GLU A 1 150 ? 3.517 -9.441 -2.396 1.00 83.25 150 GLU A N 1
ATOM 1228 C CA . GLU A 1 150 ? 2.071 -9.222 -2.282 1.00 83.25 150 GLU A CA 1
ATOM 1229 C C . GLU A 1 150 ? 1.653 -8.162 -1.241 1.00 83.25 150 GLU A C 1
ATOM 1231 O O . GLU A 1 150 ? 2.284 -8.004 -0.181 1.00 83.25 150 GLU A O 1
ATOM 1236 N N . PRO A 1 151 ? 0.530 -7.464 -1.502 1.00 88.62 151 PRO A N 1
ATOM 1237 C CA . PRO A 1 151 ? -0.197 -7.409 -2.775 1.00 88.62 151 PRO A CA 1
ATOM 1238 C C . PRO A 1 151 ? 0.620 -6.671 -3.834 1.00 88.62 151 PRO A C 1
ATOM 1240 O O . PRO A 1 151 ? 1.451 -5.831 -3.498 1.00 88.62 151 PRO A O 1
ATOM 1243 N N . TYR A 1 152 ? 0.370 -6.974 -5.101 1.00 91.00 152 TYR A N 1
ATOM 1244 C CA . TYR A 1 152 ? 0.928 -6.226 -6.223 1.00 91.00 152 TYR A CA 1
ATOM 1245 C C . TYR A 1 152 ? -0.170 -5.376 -6.861 1.00 91.00 152 TYR A C 1
ATOM 1247 O O . TYR A 1 152 ? -1.361 -5.655 -6.708 1.00 91.00 152 TYR A O 1
ATOM 1255 N N . GLY A 1 153 ? 0.226 -4.313 -7.551 1.00 93.12 153 GLY A N 1
ATOM 1256 C CA . GLY A 1 153 ? -0.708 -3.281 -7.975 1.00 93.12 153 GLY A CA 1
ATOM 1257 C C . GLY A 1 153 ? -0.256 -2.500 -9.191 1.00 93.12 153 GLY A C 1
ATOM 1258 O O . GLY A 1 153 ? 0.905 -2.580 -9.581 1.00 93.12 153 GLY A O 1
ATOM 1259 N N . CYS A 1 154 ? -1.192 -1.759 -9.775 1.00 93.81 154 CYS A N 1
ATOM 1260 C CA . CYS A 1 154 ? -0.951 -0.842 -10.880 1.00 93.81 154 CYS A CA 1
ATOM 1261 C C . CYS A 1 154 ? -1.880 0.370 -10.765 1.00 93.81 154 CYS A C 1
ATOM 1263 O O . CYS A 1 154 ? -3.094 0.198 -10.603 1.00 93.81 154 CYS A O 1
ATOM 1265 N N . TYR A 1 155 ? -1.320 1.575 -10.858 1.00 92.50 155 TYR A N 1
ATOM 1266 C CA . TYR A 1 155 ? -2.110 2.799 -10.981 1.00 92.50 155 TYR A CA 1
ATOM 1267 C C . TYR A 1 155 ? -2.625 2.950 -12.413 1.00 92.50 155 TYR A C 1
ATOM 1269 O O . TYR A 1 155 ? -1.864 2.818 -13.373 1.00 92.50 155 TYR A O 1
ATOM 1277 N N . GLU A 1 156 ? -3.915 3.243 -12.559 1.00 89.19 156 GLU A N 1
ATOM 1278 C CA . GLU A 1 156 ? -4.482 3.682 -13.834 1.00 89.19 156 GLU A CA 1
ATOM 1279 C C . GLU A 1 156 ? -4.051 5.128 -14.131 1.00 89.19 156 GLU A C 1
ATOM 1281 O O . GLU A 1 156 ? -3.867 5.917 -13.211 1.00 89.19 156 GLU A O 1
ATOM 1286 N N . GLY A 1 157 ? -3.886 5.485 -15.405 1.00 83.31 157 GLY A N 1
ATOM 1287 C CA . GLY A 1 157 ? -3.526 6.843 -15.825 1.00 83.31 157 GLY A CA 1
ATOM 1288 C C . GLY A 1 157 ? -2.052 7.034 -16.186 1.00 83.31 157 GLY A C 1
ATOM 1289 O O . GLY A 1 157 ? -1.296 6.071 -16.343 1.00 83.31 157 GLY A O 1
ATOM 1290 N N . ASP A 1 158 ? -1.685 8.305 -16.321 1.00 80.25 158 ASP A N 1
ATOM 1291 C CA . ASP A 1 158 ? -0.394 8.781 -16.827 1.00 80.25 158 ASP A CA 1
ATOM 1292 C C . ASP A 1 158 ? 0.271 9.715 -15.806 1.00 80.25 158 ASP A C 1
ATOM 1294 O O . ASP A 1 158 ? -0.316 10.031 -14.769 1.00 80.25 158 ASP A O 1
ATOM 1298 N N . ARG A 1 159 ? 1.501 10.171 -16.087 1.00 74.69 159 ARG A N 1
ATOM 1299 C CA . ARG A 1 159 ? 2.289 11.023 -15.170 1.00 74.69 159 ARG A CA 1
ATOM 1300 C C . ARG A 1 159 ? 1.529 12.244 -14.656 1.00 74.69 159 ARG A C 1
ATOM 1302 O O . ARG A 1 159 ? 1.669 12.595 -13.489 1.00 74.69 159 ARG A O 1
ATOM 1309 N N . ASP A 1 160 ? 0.733 12.862 -15.523 1.00 78.31 160 ASP A N 1
ATOM 1310 C CA . ASP A 1 160 ? 0.039 14.118 -15.228 1.00 78.31 160 ASP A CA 1
ATOM 1311 C C . ASP A 1 160 ? -1.331 13.908 -14.568 1.00 78.31 160 ASP A C 1
ATOM 1313 O O . ASP A 1 160 ? -1.855 14.812 -13.920 1.00 78.31 160 ASP A O 1
ATOM 1317 N N . ASN A 1 161 ? -1.927 12.721 -14.721 1.00 83.31 161 ASN A N 1
ATOM 1318 C CA . ASN A 1 161 ? -3.242 12.410 -14.175 1.00 83.31 161 ASN A CA 1
ATOM 1319 C C . ASN A 1 161 ? -3.263 10.994 -13.611 1.00 83.31 161 ASN A C 1
ATOM 1321 O O . ASN A 1 161 ? -3.512 10.014 -14.320 1.00 83.31 161 ASN A O 1
ATOM 1325 N N . LEU A 1 162 ? -3.005 10.915 -12.310 1.00 85.19 162 LEU A N 1
ATOM 1326 C CA . LEU A 1 162 ? -3.005 9.659 -11.597 1.00 85.19 162 LEU A CA 1
ATOM 1327 C C . LEU A 1 162 ? -4.435 9.206 -11.285 1.00 85.19 162 LEU A C 1
ATOM 1329 O O . LEU A 1 162 ? -5.158 9.836 -10.513 1.00 85.19 162 LEU A O 1
ATOM 1333 N N . GLY A 1 163 ? -4.814 8.077 -11.864 1.00 88.12 163 GLY A N 1
ATOM 1334 C CA . GLY A 1 163 ? -6.053 7.374 -11.587 1.00 88.12 163 GLY A CA 1
ATOM 1335 C C . GLY A 1 163 ? -5.939 6.390 -10.425 1.00 88.12 163 GLY A C 1
ATOM 1336 O O . GLY A 1 163 ? -4.951 6.317 -9.691 1.00 88.12 163 GLY A O 1
ATOM 1337 N N . ASP A 1 164 ? -7.013 5.632 -10.244 1.00 92.19 164 ASP A N 1
ATOM 1338 C CA . ASP A 1 164 ? -7.163 4.702 -9.131 1.00 92.19 164 ASP A CA 1
ATOM 1339 C C . ASP A 1 164 ? -6.152 3.542 -9.191 1.00 92.19 164 ASP A C 1
ATOM 1341 O O . ASP A 1 164 ? -5.756 3.072 -10.261 1.00 92.19 164 ASP A O 1
ATOM 1345 N N . LEU A 1 165 ? -5.773 3.040 -8.018 1.00 93.12 165 LEU A N 1
ATOM 1346 C CA . LEU A 1 165 ? -4.879 1.901 -7.850 1.00 93.12 165 LEU A CA 1
ATOM 1347 C C . LEU A 1 165 ? -5.673 0.595 -7.864 1.00 93.12 165 LEU A C 1
ATOM 1349 O O . LEU A 1 165 ? -6.520 0.359 -7.000 1.00 93.12 165 LEU A O 1
ATOM 1353 N N . TYR A 1 166 ? -5.354 -0.297 -8.794 1.00 94.44 166 TYR A N 1
ATOM 1354 C CA . TYR A 1 166 ? -5.841 -1.673 -8.766 1.00 94.44 166 TYR A CA 1
ATOM 1355 C C . TYR A 1 166 ? -4.823 -2.541 -8.045 1.00 94.44 166 TYR A C 1
ATOM 1357 O O . TYR A 1 166 ? -3.640 -2.512 -8.378 1.00 94.44 166 TYR A O 1
ATOM 1365 N N . LEU A 1 167 ? -5.283 -3.338 -7.087 1.00 94.12 167 LEU A N 1
ATOM 1366 C CA . LEU A 1 167 ? -4.468 -4.310 -6.372 1.00 94.12 167 LEU A CA 1
ATOM 1367 C C . LEU A 1 167 ? -5.008 -5.715 -6.589 1.00 94.12 167 LEU A C 1
ATOM 1369 O O . LEU A 1 167 ? -6.220 -5.942 -6.537 1.00 94.12 167 LEU A O 1
ATOM 1373 N N . GLU A 1 168 ? -4.094 -6.667 -6.731 1.00 93.06 168 GLU A N 1
ATOM 1374 C CA . GLU A 1 168 ? -4.401 -8.089 -6.687 1.00 93.06 168 GLU A CA 1
ATOM 1375 C C . GLU A 1 168 ? -3.453 -8.818 -5.724 1.00 93.06 168 GLU A C 1
ATOM 1377 O O . GLU A 1 168 ? -2.302 -8.432 -5.494 1.00 93.06 168 GLU A O 1
ATOM 1382 N N . SER A 1 169 ? -3.961 -9.900 -5.147 1.00 90.75 169 SER A N 1
ATOM 1383 C CA . SER A 1 169 ? -3.185 -10.863 -4.374 1.00 90.75 169 SER A CA 1
ATOM 1384 C C . SER A 1 169 ? -3.508 -12.261 -4.881 1.00 90.75 169 SER A C 1
ATOM 1386 O O . SER A 1 169 ? -4.675 -12.639 -4.983 1.00 90.75 169 SER A O 1
ATOM 1388 N N . GLU A 1 170 ? -2.474 -13.034 -5.202 1.00 87.56 170 GLU A N 1
ATOM 1389 C CA . GLU A 1 170 ? -2.612 -14.426 -5.639 1.00 87.56 170 GLU A CA 1
ATOM 1390 C C . GLU A 1 170 ? -2.701 -15.359 -4.437 1.00 87.56 170 GLU A C 1
ATOM 1392 O O . GLU A 1 170 ? -3.555 -16.244 -4.404 1.00 87.56 170 GLU A O 1
ATOM 1397 N N . THR A 1 171 ? -1.867 -15.122 -3.423 1.00 84.88 171 THR A N 1
ATOM 1398 C CA . THR A 1 171 ? -1.817 -15.926 -2.197 1.00 84.88 171 THR A CA 1
ATOM 1399 C C . THR A 1 171 ? -3.124 -15.814 -1.426 1.00 84.88 171 THR A C 1
ATOM 1401 O O . THR A 1 171 ? -3.706 -16.824 -1.032 1.00 84.88 171 THR A O 1
ATOM 1404 N N . TYR A 1 172 ? -3.625 -14.588 -1.269 1.00 86.75 172 TYR A N 1
ATOM 1405 C CA . TYR A 1 172 ? -4.878 -14.323 -0.579 1.00 86.75 172 TYR A CA 1
ATOM 1406 C C . TYR A 1 172 ? -6.058 -14.088 -1.538 1.00 86.75 172 TYR A C 1
ATOM 1408 O O . TYR A 1 172 ? -7.144 -13.765 -1.091 1.00 86.75 172 TYR A O 1
ATOM 1416 N N . ARG A 1 173 ? -5.909 -14.273 -2.853 1.00 89.19 173 ARG A N 1
ATOM 1417 C CA . ARG A 1 173 ? -7.026 -14.367 -3.823 1.00 89.19 173 ARG A CA 1
ATOM 1418 C C . ARG A 1 173 ? -8.057 -13.229 -3.794 1.00 89.19 173 ARG A C 1
ATOM 1420 O O . ARG A 1 173 ? -9.249 -13.468 -4.010 1.00 89.19 173 ARG A O 1
ATOM 1427 N N . TYR A 1 174 ? -7.620 -11.996 -3.573 1.00 91.69 174 TYR A N 1
ATOM 1428 C CA . TYR A 1 174 ? -8.504 -10.832 -3.624 1.00 91.69 174 TYR A CA 1
ATOM 1429 C C . TYR A 1 174 ? -8.084 -9.848 -4.708 1.00 91.69 174 TYR A C 1
ATOM 1431 O O . TYR A 1 174 ? -6.916 -9.765 -5.094 1.00 91.69 174 TYR A O 1
ATOM 1439 N N . THR A 1 175 ? -9.061 -9.081 -5.178 1.00 93.44 175 THR A N 1
ATOM 1440 C CA . THR A 1 175 ? -8.862 -7.929 -6.054 1.00 93.44 175 THR A CA 1
ATOM 1441 C C . THR A 1 175 ? -9.600 -6.737 -5.472 1.00 93.44 175 THR A C 1
ATOM 1443 O O . THR A 1 175 ? -10.729 -6.888 -4.998 1.00 93.44 175 THR A O 1
ATOM 1446 N N . ILE A 1 176 ? -8.981 -5.562 -5.495 1.00 94.62 176 ILE A N 1
ATOM 1447 C CA . ILE A 1 176 ? -9.576 -4.346 -4.941 1.00 94.62 176 ILE A CA 1
ATOM 1448 C C . ILE A 1 176 ? -9.113 -3.118 -5.714 1.00 94.62 176 ILE A C 1
ATOM 1450 O O . ILE A 1 176 ? -7.994 -3.081 -6.227 1.00 94.62 176 ILE A O 1
ATOM 1454 N N . LYS A 1 177 ? -9.981 -2.112 -5.780 1.00 94.44 177 LYS A N 1
ATOM 1455 C CA . LYS A 1 177 ? -9.689 -0.810 -6.369 1.00 94.44 177 LYS A CA 1
ATOM 1456 C C . LYS A 1 177 ? -9.641 0.244 -5.266 1.00 94.44 177 LYS A C 1
ATOM 1458 O O . LYS A 1 177 ? -10.563 0.333 -4.457 1.00 94.44 177 LYS A O 1
ATOM 1463 N N . ILE A 1 178 ? -8.566 1.022 -5.223 1.00 93.50 178 ILE A N 1
ATOM 1464 C CA . ILE A 1 178 ? -8.315 2.049 -4.212 1.00 93.50 178 ILE A CA 1
ATOM 1465 C C . ILE A 1 178 ? -8.239 3.418 -4.899 1.00 93.50 178 ILE A C 1
ATOM 1467 O O . ILE A 1 178 ? -7.519 3.551 -5.887 1.00 93.50 178 ILE A O 1
ATOM 1471 N N . PRO A 1 179 ? -8.936 4.445 -4.383 1.00 93.25 179 PRO A N 1
ATOM 1472 C CA . PRO A 1 179 ? -8.807 5.813 -4.872 1.00 93.25 179 PRO A CA 1
ATOM 1473 C C . PRO A 1 179 ? -7.358 6.315 -4.901 1.00 93.25 179 PRO A C 1
ATOM 1475 O O . PRO A 1 179 ? -6.631 6.147 -3.925 1.00 93.25 179 PRO A O 1
ATOM 1478 N N . ALA A 1 180 ? -6.978 7.013 -5.973 1.00 89.00 180 ALA A N 1
ATOM 1479 C CA . ALA A 1 180 ? -5.620 7.532 -6.206 1.00 89.00 180 ALA A CA 1
ATOM 1480 C C . ALA A 1 180 ? -5.039 8.383 -5.054 1.00 89.00 180 ALA A C 1
ATOM 1482 O O . ALA A 1 180 ? -3.828 8.420 -4.834 1.00 89.00 180 ALA A O 1
ATOM 1483 N N . MET A 1 181 ? -5.916 9.067 -4.309 1.00 89.81 181 MET A N 1
ATOM 1484 C CA . MET A 1 181 ? -5.545 9.933 -3.184 1.00 89.81 181 MET A CA 1
ATOM 1485 C C . MET A 1 181 ? -5.005 9.152 -1.979 1.00 89.81 181 MET A C 1
ATOM 1487 O O . MET A 1 181 ? -4.225 9.687 -1.194 1.00 89.81 181 MET A O 1
ATOM 1491 N N . LEU A 1 182 ? -5.393 7.880 -1.833 1.00 90.56 182 LEU A N 1
ATOM 1492 C CA . LEU A 1 182 ? -4.891 6.994 -0.788 1.00 90.56 182 LEU A CA 1
ATOM 1493 C C . LEU A 1 182 ? -3.584 6.355 -1.261 1.00 90.56 182 LEU A C 1
ATOM 1495 O O . LEU A 1 182 ? -3.572 5.311 -1.913 1.00 90.56 182 LEU A O 1
ATOM 1499 N N . ARG A 1 183 ? -2.469 6.990 -0.908 1.00 87.06 183 ARG A N 1
ATOM 1500 C CA . ARG A 1 183 ? -1.121 6.541 -1.266 1.00 87.06 183 ARG A CA 1
ATOM 1501 C C . ARG A 1 183 ? -0.657 5.412 -0.373 1.00 87.06 183 ARG A C 1
ATOM 1503 O O . ARG A 1 183 ? -1.034 5.354 0.790 1.00 87.06 183 ARG A O 1
ATOM 1510 N N . TYR A 1 184 ? 0.199 4.530 -0.867 1.00 84.00 184 TYR A N 1
ATOM 1511 C CA . TYR A 1 184 ? 0.757 3.481 -0.024 1.00 84.00 184 TYR A CA 1
ATOM 1512 C C . TYR A 1 184 ? 1.519 4.088 1.173 1.00 84.00 184 TYR A C 1
ATOM 1514 O O . TYR A 1 184 ? 2.383 4.945 1.005 1.00 84.00 184 TYR A O 1
ATOM 1522 N N . GLU A 1 185 ? 1.221 3.656 2.409 1.00 78.19 185 GLU A N 1
ATOM 1523 C CA . GLU A 1 185 ? 1.874 4.208 3.616 1.00 78.19 185 GLU A CA 1
ATOM 1524 C C . GLU A 1 185 ? 3.396 3.921 3.612 1.00 78.19 185 GLU A C 1
ATOM 1526 O O . GLU A 1 185 ? 4.151 4.571 4.338 1.00 78.19 185 GLU A O 1
ATOM 1531 N N . GLY A 1 186 ? 3.855 2.986 2.758 1.00 65.31 186 GLY A N 1
ATOM 1532 C CA . GLY A 1 186 ? 5.262 2.575 2.577 1.00 65.31 186 GLY A CA 1
ATOM 1533 C C . GLY A 1 186 ? 6.185 3.683 2.142 1.00 65.31 186 GLY A C 1
ATOM 1534 O O . GLY A 1 186 ? 7.378 3.617 2.419 1.00 65.31 186 GLY A O 1
ATOM 1535 N N . LEU A 1 187 ? 5.608 4.719 1.551 1.00 59.12 187 LEU A N 1
ATOM 1536 C CA . LEU A 1 187 ? 6.289 5.944 1.178 1.00 59.12 187 LEU A CA 1
ATOM 1537 C C . LEU A 1 187 ? 6.759 6.750 2.393 1.00 59.12 187 LEU A C 1
ATOM 1539 O O . LEU A 1 187 ? 7.797 7.398 2.349 1.00 59.12 187 LEU A O 1
ATOM 1543 N N . PHE A 1 188 ? 6.003 6.714 3.493 1.00 58.06 188 PHE A N 1
ATOM 1544 C CA . PHE A 1 188 ? 6.150 7.681 4.585 1.00 58.06 188 PHE A CA 1
ATOM 1545 C C . PHE A 1 188 ? 6.726 7.076 5.865 1.00 58.06 188 PHE A C 1
ATOM 1547 O O . PHE A 1 188 ? 7.174 7.804 6.753 1.00 58.06 188 PHE A O 1
ATOM 1554 N N . ARG A 1 189 ? 6.678 5.747 6.022 1.00 58.62 189 ARG A N 1
ATOM 1555 C CA . ARG A 1 189 ? 7.125 5.062 7.242 1.00 58.62 189 ARG A CA 1
ATOM 1556 C C . ARG A 1 189 ? 7.865 3.771 6.922 1.00 58.62 189 ARG A C 1
ATOM 1558 O O . ARG A 1 189 ? 7.427 2.982 6.094 1.00 58.62 189 ARG A O 1
ATOM 1565 N N . LYS A 1 190 ? 8.909 3.484 7.711 1.00 51.22 190 LYS A N 1
ATOM 1566 C CA . LYS A 1 190 ? 9.691 2.232 7.638 1.00 51.22 190 LYS A CA 1
ATOM 1567 C C . LYS A 1 190 ? 8.848 0.952 7.828 1.00 51.22 190 LYS A C 1
ATOM 1569 O O . LYS A 1 190 ? 9.256 -0.100 7.358 1.00 51.22 190 LYS A O 1
ATOM 1574 N N . ASN A 1 191 ? 7.666 1.044 8.457 1.00 52.22 191 ASN A N 1
ATOM 1575 C CA . ASN A 1 191 ? 6.794 -0.093 8.800 1.00 52.22 191 ASN A CA 1
ATOM 1576 C C . ASN A 1 191 ? 5.353 0.081 8.268 1.00 52.22 191 ASN A C 1
ATOM 1578 O O . ASN A 1 191 ? 4.394 0.067 9.038 1.00 52.22 191 ASN A O 1
ATOM 1582 N N . ALA A 1 192 ? 5.173 0.285 6.965 1.00 53.22 192 ALA A N 1
ATOM 1583 C CA . ALA A 1 192 ? 3.855 0.522 6.351 1.00 53.22 192 ALA A CA 1
ATOM 1584 C C . ALA A 1 192 ? 2.954 -0.703 6.157 1.00 53.22 192 ALA A C 1
ATOM 1586 O O . ALA A 1 192 ? 1.882 -0.649 5.548 1.00 53.22 192 ALA A O 1
ATOM 1587 N N . GLY A 1 193 ? 3.403 -1.832 6.676 1.00 61.19 193 GLY A N 1
ATOM 1588 C CA . GLY A 1 193 ? 2.657 -3.061 6.671 1.00 61.19 193 GLY A CA 1
ATOM 1589 C C . GLY A 1 193 ? 3.290 -4.047 7.626 1.00 61.19 193 GLY A C 1
ATOM 1590 O O . GLY A 1 193 ? 4.475 -3.959 7.945 1.00 61.19 193 GLY A O 1
ATOM 1591 N N . HIS A 1 194 ? 2.481 -4.989 8.079 1.00 71.56 194 HIS A N 1
ATOM 1592 C CA . HIS A 1 194 ? 2.950 -6.132 8.838 1.00 71.56 194 HIS A CA 1
ATOM 1593 C C . HIS A 1 194 ? 2.877 -7.348 7.923 1.00 71.56 194 HIS A C 1
ATOM 1595 O O . HIS A 1 194 ? 1.922 -7.508 7.164 1.00 71.56 194 HIS A O 1
ATOM 1601 N N . SER A 1 195 ? 3.913 -8.169 7.923 1.00 70.75 195 SER A N 1
ATOM 1602 C CA . SER A 1 195 ? 3.845 -9.495 7.333 1.00 70.75 195 SER A CA 1
ATOM 1603 C C . SER A 1 195 ? 4.451 -10.431 8.349 1.00 70.75 195 SER A C 1
ATOM 1605 O O . SER A 1 195 ? 5.626 -10.285 8.683 1.00 70.75 195 SER A O 1
ATOM 1607 N N . SER A 1 196 ? 3.656 -11.353 8.862 1.00 71.00 196 SER A N 1
ATOM 1608 C CA . SER A 1 196 ? 4.134 -12.355 9.800 1.00 71.00 196 SER A CA 1
ATOM 1609 C C . SER A 1 196 ? 3.687 -13.727 9.350 1.00 71.00 196 SER A C 1
ATOM 1611 O O . SER A 1 196 ? 2.570 -13.936 8.872 1.00 71.00 196 SER A O 1
ATOM 1613 N N . LYS A 1 197 ? 4.605 -14.676 9.495 1.00 71.81 197 LYS A N 1
ATOM 1614 C CA . LYS A 1 197 ? 4.248 -16.077 9.574 1.00 71.81 197 LYS A CA 1
ATOM 1615 C C . LYS A 1 197 ? 4.137 -16.393 11.059 1.00 71.81 197 LYS A C 1
ATOM 1617 O O . LYS A 1 197 ? 5.150 -16.512 11.738 1.00 71.81 197 LYS A O 1
ATOM 1622 N N . LEU A 1 198 ? 2.911 -16.452 11.561 1.00 70.06 198 LEU A N 1
ATOM 1623 C CA . LEU A 1 198 ? 2.636 -17.148 12.815 1.00 70.06 198 LEU A CA 1
ATOM 1624 C C 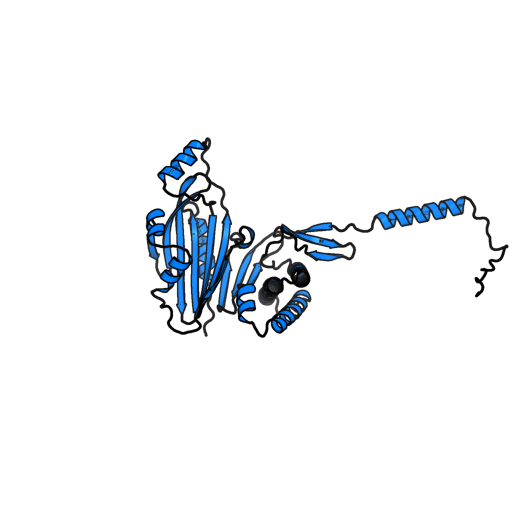. LEU A 1 198 ? 2.729 -18.647 12.514 1.00 70.06 198 LEU A C 1
ATOM 1626 O O . LEU A 1 198 ? 2.466 -19.037 11.376 1.00 70.06 198 LEU A O 1
ATOM 1630 N N . ASP A 1 199 ? 3.084 -19.474 13.502 1.00 66.56 199 ASP A N 1
ATOM 1631 C CA . ASP A 1 199 ? 3.443 -20.896 13.326 1.00 66.56 199 ASP A CA 1
ATOM 1632 C C . ASP A 1 199 ? 2.589 -21.662 12.300 1.00 66.56 199 ASP A C 1
ATOM 1634 O O . ASP A 1 199 ? 3.103 -22.530 11.600 1.00 66.56 199 ASP A O 1
ATOM 1638 N N . LYS A 1 200 ? 1.290 -21.344 12.209 1.00 75.44 200 LYS A N 1
ATOM 1639 C CA . LYS A 1 200 ? 0.310 -22.009 11.338 1.00 75.44 200 LYS A CA 1
ATOM 1640 C C . LYS A 1 200 ? -0.617 -21.046 10.576 1.00 75.44 200 LYS A C 1
ATOM 1642 O O . LYS A 1 200 ? -1.674 -21.470 10.105 1.00 75.44 200 LYS A O 1
ATOM 1647 N N . SER A 1 201 ? -0.280 -19.757 10.493 1.00 79.69 201 SER A N 1
ATOM 1648 C CA . SER A 1 201 ? -1.053 -18.782 9.710 1.00 79.69 201 SER A CA 1
ATOM 1649 C C . SER A 1 201 ? -0.168 -17.680 9.141 1.00 79.69 201 SER A C 1
ATOM 1651 O O . SER A 1 201 ? 0.646 -17.093 9.856 1.00 79.69 201 SER A O 1
ATOM 1653 N N . MET A 1 202 ? -0.372 -17.345 7.872 1.00 85.00 202 MET A N 1
ATOM 1654 C CA . MET A 1 202 ? 0.248 -16.183 7.244 1.00 85.00 202 MET A CA 1
ATOM 1655 C C . MET A 1 202 ? -0.671 -14.978 7.395 1.00 85.00 202 MET A C 1
ATOM 1657 O O . MET A 1 202 ? -1.861 -15.064 7.095 1.00 85.00 202 MET A O 1
ATOM 1661 N N . VAL A 1 203 ? -0.120 -13.865 7.872 1.00 86.75 203 VAL A N 1
ATOM 1662 C CA . VAL A 1 203 ? -0.848 -12.619 8.113 1.00 86.75 203 VAL A CA 1
ATOM 1663 C C . VAL A 1 203 ? -0.172 -11.506 7.337 1.00 86.75 203 VAL A C 1
ATOM 1665 O O . VAL A 1 203 ? 1.051 -11.346 7.380 1.00 86.75 203 VAL A O 1
ATOM 1668 N N . ARG A 1 204 ? -0.980 -10.704 6.653 1.00 87.81 204 ARG A N 1
ATOM 1669 C CA . ARG A 1 204 ? -0.530 -9.527 5.923 1.00 87.81 204 ARG A CA 1
ATOM 1670 C C . ARG A 1 204 ? -1.413 -8.341 6.262 1.00 87.81 204 ARG A C 1
ATOM 1672 O O . ARG A 1 204 ? -2.626 -8.418 6.142 1.00 87.81 204 ARG A O 1
ATOM 1679 N N . LEU A 1 205 ? -0.796 -7.234 6.644 1.00 89.12 205 LEU A N 1
ATOM 1680 C CA . LEU A 1 205 ? -1.439 -5.942 6.817 1.00 89.12 205 LEU A CA 1
ATOM 1681 C C . LEU A 1 205 ? -0.767 -4.941 5.887 1.00 89.12 205 LEU A C 1
ATOM 1683 O O . LEU A 1 205 ? 0.455 -4.803 5.913 1.00 89.12 205 LEU A O 1
ATOM 1687 N N . VAL A 1 206 ? -1.565 -4.236 5.100 1.00 89.25 206 VAL A N 1
ATOM 1688 C CA . VAL A 1 206 ? -1.122 -3.222 4.138 1.00 89.25 206 VAL A CA 1
ATOM 1689 C C . VAL A 1 206 ? -1.942 -1.970 4.366 1.00 89.25 206 VAL A C 1
ATOM 1691 O O . VAL A 1 206 ? -3.147 -2.064 4.597 1.00 89.25 206 VAL A O 1
ATOM 1694 N N . ARG A 1 207 ? -1.300 -0.804 4.330 1.00 91.00 207 ARG A N 1
ATOM 1695 C CA . ARG A 1 207 ? -1.946 0.467 4.651 1.00 91.00 207 ARG A CA 1
ATOM 1696 C C . ARG A 1 207 ? -1.767 1.492 3.543 1.00 91.00 207 ARG A C 1
ATOM 1698 O O . ARG A 1 207 ? -0.703 1.577 2.935 1.00 91.00 207 ARG A O 1
ATOM 1705 N N . PHE A 1 208 ? -2.809 2.284 3.333 1.00 92.12 208 PHE A N 1
ATOM 1706 C CA . PHE A 1 208 ? -2.851 3.401 2.400 1.00 92.12 208 PHE A CA 1
ATOM 1707 C C . PHE A 1 208 ? -3.332 4.642 3.137 1.00 92.12 208 PHE A C 1
ATOM 1709 O O . PHE A 1 208 ? -4.255 4.568 3.946 1.00 92.12 208 PHE A O 1
ATOM 1716 N N . VAL A 1 209 ? -2.689 5.772 2.895 1.00 91.88 209 VAL A N 1
ATOM 1717 C CA . VAL A 1 209 ? -2.849 6.995 3.661 1.00 91.88 209 VAL A CA 1
ATOM 1718 C C . VAL A 1 209 ? -3.036 8.189 2.739 1.00 91.88 209 VAL A C 1
ATOM 1720 O O . VAL A 1 209 ? -2.361 8.328 1.722 1.00 91.88 209 VAL A O 1
ATOM 1723 N N . GLU A 1 210 ? -3.934 9.073 3.142 1.00 92.69 210 GLU A N 1
ATOM 1724 C CA . GLU A 1 210 ? -4.009 10.441 2.656 1.00 92.69 210 GLU A CA 1
ATOM 1725 C C . GLU A 1 210 ? -3.816 11.368 3.857 1.00 92.69 210 GLU A C 1
ATOM 1727 O O . GLU A 1 210 ? -4.604 11.329 4.807 1.00 92.69 210 GLU A O 1
ATOM 1732 N N . PHE A 1 211 ? -2.753 12.172 3.848 1.00 89.50 211 PHE A N 1
ATOM 1733 C CA . PHE A 1 211 ? -2.540 13.184 4.879 1.00 89.50 211 PHE A CA 1
ATOM 1734 C C . PHE A 1 211 ? -3.416 14.398 4.593 1.00 89.50 211 PHE A C 1
ATOM 1736 O O . PHE A 1 211 ? -3.475 14.888 3.468 1.00 89.50 211 PHE A O 1
ATOM 1743 N N . LEU A 1 212 ? -4.109 14.862 5.623 1.00 88.94 212 LEU A N 1
ATOM 1744 C CA . LEU A 1 212 ? -4.994 16.012 5.572 1.00 88.94 212 LEU A CA 1
ATOM 1745 C C . LEU A 1 212 ? -4.303 17.190 6.244 1.00 88.94 212 LEU A C 1
ATOM 1747 O O . LEU A 1 212 ? -3.541 17.007 7.193 1.00 88.94 212 LEU A O 1
ATOM 1751 N N . SER A 1 213 ? -4.627 18.400 5.801 1.00 84.31 213 SER A N 1
ATOM 1752 C CA . SER A 1 213 ? -4.139 19.598 6.472 1.00 84.31 213 SER A CA 1
ATOM 1753 C C . SER A 1 213 ? -4.627 19.643 7.928 1.00 84.31 213 SER A C 1
ATOM 1755 O O . SER A 1 213 ? -5.794 19.297 8.202 1.00 84.31 213 SER A O 1
ATOM 1757 N N . PRO A 1 214 ? -3.768 20.082 8.864 1.00 79.94 214 PRO A N 1
ATOM 1758 C CA . PRO A 1 214 ? -4.206 20.370 10.218 1.00 79.94 214 PRO A CA 1
ATOM 1759 C C . PRO A 1 214 ? -5.265 21.467 10.182 1.00 79.94 214 PRO A C 1
ATOM 1761 O O . PRO A 1 214 ? -5.192 22.400 9.381 1.00 79.94 214 PRO A O 1
ATOM 1764 N N . ILE A 1 215 ? -6.255 21.351 11.060 1.00 76.12 215 ILE A N 1
ATOM 1765 C CA . ILE A 1 215 ? -7.171 22.455 11.332 1.00 76.12 215 ILE A CA 1
ATOM 1766 C C . ILE A 1 215 ? -6.452 23.303 12.376 1.00 76.12 215 ILE A C 1
ATOM 1768 O O . ILE A 1 215 ? -6.063 22.775 13.407 1.00 76.12 215 ILE A O 1
ATOM 1772 N N . ARG A 1 216 ? -6.206 24.581 12.095 1.00 68.50 216 ARG A N 1
ATOM 1773 C CA . ARG A 1 216 ? -5.656 25.526 13.073 1.00 68.50 216 ARG A CA 1
ATOM 1774 C C . ARG A 1 216 ? -6.595 26.711 13.160 1.00 68.50 216 ARG A C 1
ATOM 1776 O O . ARG A 1 216 ? -6.976 27.255 12.125 1.00 68.50 216 ARG A O 1
ATOM 1783 N N . GLU A 1 217 ? -6.962 27.087 14.375 1.00 68.88 217 GLU A N 1
ATOM 1784 C CA . GLU A 1 217 ? -7.626 28.365 14.615 1.00 68.88 217 GLU A CA 1
ATOM 1785 C C . GLU A 1 217 ? -6.584 29.496 14.517 1.00 68.88 217 GLU A C 1
ATOM 1787 O O . GLU A 1 217 ? -5.403 29.301 14.827 1.00 68.88 217 GLU A O 1
ATOM 1792 N N . GLU A 1 218 ? -6.986 30.670 14.023 1.00 62.31 218 GLU A N 1
ATOM 1793 C CA . GLU A 1 218 ? -6.096 31.836 13.963 1.00 62.31 218 GLU A CA 1
ATOM 1794 C C . GLU A 1 218 ? -5.722 32.276 15.389 1.00 62.31 218 GLU A C 1
ATOM 1796 O O . GLU A 1 218 ? -6.598 32.562 16.200 1.00 62.31 218 GLU A O 1
ATOM 1801 N N . GLY A 1 219 ? -4.418 32.334 15.695 1.00 65.19 219 GLY A N 1
ATOM 1802 C CA . GLY A 1 219 ? -3.903 32.734 17.016 1.00 65.19 219 GLY A CA 1
ATOM 1803 C C . GLY A 1 219 ? -3.536 31.590 17.973 1.00 65.19 219 GLY A C 1
ATOM 1804 O O . GLY A 1 219 ? -3.348 31.847 19.156 1.00 65.19 219 GLY A O 1
ATOM 1805 N N . TRP A 1 220 ? -3.427 30.353 17.479 1.00 63.12 220 TRP A N 1
ATOM 1806 C CA . TRP A 1 220 ? -3.076 29.166 18.273 1.00 63.12 220 TRP A CA 1
ATOM 1807 C C . TRP A 1 220 ? -1.697 29.269 18.961 1.00 63.12 220 TRP A C 1
ATOM 1809 O O . TRP A 1 220 ? -0.693 29.485 18.277 1.00 63.12 220 TRP A O 1
ATOM 1819 N N . ASP A 1 221 ? -1.655 29.083 20.287 1.00 71.44 221 ASP A N 1
ATOM 1820 C CA . ASP A 1 221 ? -0.452 29.151 21.137 1.00 71.44 221 ASP A CA 1
ATOM 1821 C C . ASP A 1 221 ? 0.038 27.748 21.563 1.00 71.44 221 ASP A C 1
ATOM 1823 O O . ASP A 1 221 ? -0.749 26.837 21.839 1.00 71.44 221 ASP A O 1
ATOM 1827 N N . ASP A 1 222 ? 1.358 27.579 21.666 1.00 69.50 222 ASP A N 1
ATOM 1828 C CA . ASP A 1 222 ? 2.026 26.318 22.026 1.00 69.50 222 ASP A CA 1
ATOM 1829 C C . ASP A 1 222 ? 1.686 25.875 23.469 1.00 69.50 222 ASP A C 1
ATOM 1831 O O . ASP A 1 222 ? 1.717 24.685 23.804 1.00 69.50 222 ASP A O 1
ATOM 1835 N N . MET A 1 223 ? 1.327 26.824 24.342 1.00 69.75 223 MET A N 1
ATOM 1836 C CA . MET A 1 223 ? 0.920 26.552 25.726 1.00 69.75 223 MET A CA 1
ATOM 1837 C C . MET A 1 223 ? -0.475 25.919 25.825 1.00 69.75 223 MET A C 1
ATOM 1839 O O . MET A 1 223 ? -0.687 25.023 26.651 1.00 69.75 223 MET A O 1
ATOM 1843 N N . ASP A 1 224 ? -1.409 26.336 24.970 1.00 68.00 224 ASP A N 1
ATOM 1844 C CA . ASP A 1 224 ? -2.752 25.754 24.900 1.00 68.00 224 ASP A CA 1
ATOM 1845 C C . ASP A 1 224 ? -2.698 24.323 24.352 1.00 68.00 224 ASP A C 1
ATOM 1847 O O . ASP A 1 224 ? -3.357 23.418 24.874 1.00 68.00 224 ASP A O 1
ATOM 1851 N N . GLU A 1 225 ? -1.815 24.075 23.382 1.00 66.19 225 GLU A N 1
ATOM 1852 C CA . GLU A 1 225 ? -1.531 22.734 22.876 1.00 66.19 225 GLU A CA 1
ATOM 1853 C C . GLU A 1 225 ? -1.039 21.786 23.989 1.00 66.19 225 GLU A C 1
ATOM 1855 O O . GLU A 1 225 ? -1.537 20.661 24.133 1.00 66.19 225 GLU A O 1
ATOM 1860 N N . ALA A 1 226 ? -0.076 22.232 24.804 1.00 65.81 226 ALA A N 1
ATOM 1861 C CA . ALA A 1 226 ? 0.467 21.437 25.905 1.00 65.81 226 ALA A CA 1
ATOM 1862 C C . ALA A 1 226 ? -0.605 21.090 26.955 1.00 65.81 226 ALA A C 1
ATOM 1864 O O . ALA A 1 226 ? -0.642 19.962 27.464 1.00 65.81 226 ALA A O 1
ATOM 1865 N N . LYS A 1 227 ? -1.511 22.031 27.239 1.00 70.69 227 LYS A N 1
ATOM 1866 C CA . LYS A 1 227 ? -2.619 21.842 28.180 1.00 70.69 227 LYS A CA 1
ATOM 1867 C C . LYS A 1 227 ? -3.628 20.803 27.683 1.00 70.69 227 LYS A C 1
ATOM 1869 O O . LYS A 1 227 ? -3.974 19.892 28.436 1.00 70.69 227 LYS A O 1
ATOM 1874 N N . ILE A 1 228 ? -4.045 20.864 26.416 1.00 68.12 228 ILE A N 1
ATOM 1875 C CA . ILE A 1 228 ? -5.017 19.904 25.856 1.00 68.12 228 ILE A CA 1
ATOM 1876 C C . ILE A 1 228 ? -4.435 18.481 25.817 1.00 68.12 228 ILE A C 1
ATOM 1878 O O . ILE A 1 228 ? -5.137 17.504 26.095 1.00 68.12 228 ILE A O 1
ATOM 1882 N N . LEU A 1 229 ? -3.137 18.324 25.542 1.00 65.12 229 LEU A N 1
ATOM 1883 C CA . LEU A 1 229 ? -2.468 17.016 25.613 1.00 65.12 229 LEU A CA 1
ATOM 1884 C C . LEU A 1 229 ? -2.487 16.432 27.028 1.00 65.12 229 LEU A C 1
ATOM 1886 O O . LEU A 1 229 ? -2.711 15.233 27.204 1.00 65.12 229 LEU A O 1
ATOM 1890 N N . GLN A 1 230 ? -2.277 17.276 28.039 1.00 67.75 230 GLN A N 1
ATOM 1891 C CA . GLN A 1 230 ? -2.322 16.860 29.436 1.00 67.75 230 GLN A CA 1
ATOM 1892 C C . GLN A 1 230 ? -3.749 16.485 29.872 1.00 67.75 230 GLN A C 1
ATOM 1894 O O . GLN A 1 230 ? -3.929 15.463 30.534 1.00 67.75 230 GLN A O 1
ATOM 1899 N N . GLU A 1 231 ? -4.758 17.262 29.468 1.00 67.94 231 GLU A N 1
ATOM 1900 C CA . GLU A 1 231 ? -6.170 17.047 29.824 1.00 67.94 231 GLU A CA 1
ATOM 1901 C C . GLU A 1 231 ? -6.817 15.875 29.069 1.00 67.94 231 GLU A C 1
ATOM 1903 O O . GLU A 1 231 ? -7.635 15.144 29.628 1.00 67.94 231 GLU A O 1
ATOM 1908 N N . SER A 1 232 ? -6.440 15.649 27.808 1.00 61.69 232 SER A N 1
ATOM 1909 C CA . SER A 1 232 ? -6.980 14.556 26.986 1.00 61.69 232 SER A CA 1
ATOM 1910 C C . SER A 1 232 ? -6.480 13.168 27.402 1.00 61.69 232 SER A C 1
ATOM 1912 O O . SER A 1 232 ? -7.073 12.161 27.011 1.00 61.69 232 SER A O 1
ATOM 1914 N N . GLY A 1 233 ? -5.382 13.092 28.166 1.00 61.53 233 GLY A N 1
ATOM 1915 C CA . GLY A 1 233 ? -4.747 11.839 28.588 1.00 61.53 233 GLY A CA 1
ATOM 1916 C C . GLY A 1 233 ? -4.045 11.067 27.461 1.00 61.53 233 GLY A C 1
ATOM 1917 O O . GLY A 1 233 ? -3.467 10.004 27.707 1.00 61.53 233 GLY A O 1
ATOM 1918 N N . LEU A 1 234 ? -4.058 11.588 26.229 1.00 64.69 234 LEU A N 1
ATOM 1919 C CA . LEU A 1 234 ? -3.442 10.980 25.053 1.00 64.69 234 LEU A CA 1
ATOM 1920 C C . LEU A 1 234 ? -2.031 11.549 24.852 1.00 64.69 234 LEU A C 1
ATOM 1922 O O . LEU A 1 234 ? -1.843 12.728 24.584 1.00 64.69 234 LEU A O 1
ATOM 1926 N N . LYS A 1 235 ? -1.015 10.685 24.955 1.00 63.34 235 LYS A N 1
ATOM 1927 C CA . LYS A 1 235 ? 0.408 11.088 24.919 1.00 63.34 235 LYS A CA 1
ATOM 1928 C C . LYS A 1 235 ? 1.019 11.159 23.517 1.00 63.34 235 LYS A C 1
ATOM 1930 O O . LYS A 1 235 ? 2.185 11.513 23.378 1.00 63.34 235 LYS A O 1
ATOM 1935 N N . VAL A 1 236 ? 0.276 10.749 22.491 1.00 69.44 236 VAL A N 1
ATOM 1936 C CA . VAL A 1 236 ? 0.794 10.599 21.126 1.00 69.44 236 VAL A CA 1
ATOM 1937 C C . VAL A 1 236 ? -0.019 11.470 20.183 1.00 69.44 236 VAL A C 1
ATOM 1939 O O . VAL A 1 236 ? -1.189 11.184 19.934 1.00 69.44 236 VAL A O 1
ATOM 1942 N N . LYS A 1 237 ? 0.634 12.496 19.634 1.00 74.50 237 LYS A N 1
ATOM 1943 C CA . LYS A 1 237 ? 0.112 13.294 18.525 1.00 74.50 237 LYS A CA 1
ATOM 1944 C C . LYS A 1 237 ? 0.130 12.471 17.243 1.00 74.50 237 LYS A C 1
ATOM 1946 O O . LYS A 1 237 ? 1.088 11.739 16.972 1.00 74.50 237 LYS A O 1
ATOM 1951 N N . SER A 1 238 ? -0.917 12.595 16.440 1.00 79.00 238 SER A N 1
ATOM 1952 C CA . SER A 1 238 ? -1.007 11.915 15.151 1.00 79.00 238 SER A CA 1
ATOM 1953 C C . SER A 1 238 ? -1.434 12.883 14.060 1.00 79.00 238 SER A C 1
ATOM 1955 O O . SER A 1 238 ? -2.388 13.627 14.237 1.00 79.00 238 SER A O 1
ATOM 1957 N N . ALA A 1 239 ? -0.737 12.862 12.924 1.00 83.88 239 ALA A N 1
ATOM 1958 C CA . ALA A 1 239 ? -1.125 13.676 11.780 1.00 83.88 239 ALA A CA 1
ATOM 1959 C C . ALA A 1 239 ? -2.560 13.347 11.354 1.00 83.88 239 ALA A C 1
ATOM 1961 O O . ALA A 1 239 ? -2.945 12.168 11.304 1.00 83.88 239 ALA A O 1
ATOM 1962 N N . ARG A 1 240 ? -3.335 14.388 11.040 1.00 88.50 240 ARG A N 1
ATOM 1963 C CA . ARG A 1 240 ? -4.714 14.238 10.580 1.00 88.50 240 ARG A CA 1
ATOM 1964 C C . ARG A 1 240 ? -4.690 13.524 9.231 1.00 88.50 240 ARG A C 1
ATOM 1966 O O . ARG A 1 240 ? -4.014 13.962 8.306 1.00 88.50 240 ARG A O 1
ATOM 1973 N N . LYS A 1 241 ? -5.354 12.372 9.125 1.00 91.56 241 LYS A N 1
ATOM 1974 C CA . LYS A 1 241 ? -5.231 11.516 7.935 1.00 91.56 241 LYS A CA 1
ATOM 1975 C C . LYS A 1 241 ? -6.439 10.623 7.706 1.00 91.56 241 LYS A C 1
ATOM 1977 O O . LYS A 1 241 ? -7.091 10.208 8.661 1.00 91.56 241 LYS A O 1
ATOM 1982 N N . ILE A 1 242 ? -6.688 10.276 6.450 1.00 94.69 242 ILE A N 1
ATOM 1983 C CA . ILE A 1 242 ? -7.543 9.145 6.083 1.00 94.69 242 ILE A CA 1
ATOM 1984 C C . ILE A 1 242 ? -6.634 7.924 5.952 1.00 94.69 242 ILE A C 1
ATOM 1986 O O . ILE A 1 242 ? -5.623 7.979 5.255 1.00 94.69 242 ILE A O 1
ATOM 1990 N N . LEU A 1 243 ? -6.959 6.834 6.644 1.00 93.62 243 LEU A N 1
ATOM 1991 C CA . LEU A 1 243 ? -6.162 5.610 6.648 1.00 93.62 243 LEU A CA 1
ATOM 1992 C C . LEU A 1 243 ? -7.023 4.427 6.226 1.00 93.62 243 LEU A C 1
ATOM 1994 O O . LEU A 1 243 ? -7.922 3.995 6.945 1.00 93.62 243 LEU A O 1
ATOM 1998 N N . PHE A 1 244 ? -6.692 3.857 5.079 1.00 95.25 244 PHE A N 1
ATOM 1999 C CA . PHE A 1 244 ? -7.226 2.590 4.625 1.00 95.25 244 PHE A CA 1
ATOM 2000 C C . PHE A 1 244 ? -6.268 1.452 4.987 1.00 95.25 244 PHE A C 1
ATOM 2002 O O . PHE A 1 244 ? -5.055 1.578 4.853 1.00 95.25 244 PHE A O 1
ATOM 2009 N N . SER A 1 245 ? -6.793 0.336 5.479 1.00 93.88 245 SER A N 1
ATOM 2010 C CA . SER A 1 245 ? -6.025 -0.856 5.835 1.00 93.88 245 SER A CA 1
ATOM 2011 C C . SER A 1 245 ? -6.667 -2.093 5.228 1.00 93.88 245 SER A C 1
ATOM 2013 O O . SER A 1 245 ? -7.877 -2.281 5.341 1.00 93.88 245 SER A O 1
ATOM 2015 N N . ILE A 1 246 ? -5.835 -2.947 4.639 1.00 93.50 246 ILE A N 1
ATOM 2016 C CA . ILE A 1 246 ? -6.194 -4.282 4.172 1.00 93.50 246 ILE A CA 1
ATOM 2017 C C . ILE A 1 246 ? -5.440 -5.284 5.037 1.00 93.50 246 ILE A C 1
ATOM 2019 O O . ILE A 1 246 ? -4.211 -5.343 4.9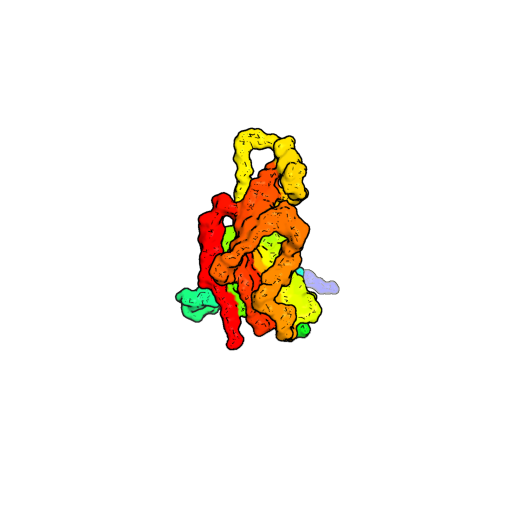99 1.00 93.50 246 ILE A O 1
ATOM 2023 N N . GLY A 1 247 ? -6.181 -6.053 5.820 1.00 92.38 247 GLY A N 1
ATOM 2024 C CA . GLY A 1 247 ? -5.704 -7.239 6.506 1.00 92.38 247 GLY A CA 1
ATOM 2025 C C . GLY A 1 247 ? -6.075 -8.492 5.717 1.00 92.38 247 GLY A C 1
ATOM 2026 O O . GLY A 1 247 ? -7.221 -8.635 5.301 1.00 92.38 247 GLY A O 1
ATOM 2027 N N . ALA A 1 248 ? -5.134 -9.408 5.526 1.00 91.31 248 ALA A N 1
ATOM 2028 C CA . ALA A 1 248 ? -5.370 -10.719 4.940 1.00 91.31 248 ALA A CA 1
ATOM 2029 C C . ALA A 1 248 ? -4.745 -11.810 5.815 1.00 91.31 248 ALA A C 1
ATOM 2031 O O . ALA A 1 248 ? -3.649 -11.636 6.353 1.00 91.31 248 ALA A O 1
ATOM 2032 N N . THR A 1 249 ? -5.447 -12.932 5.960 1.00 90.06 249 THR A N 1
ATOM 2033 C CA . THR A 1 249 ? -4.954 -14.126 6.654 1.00 90.06 249 THR A CA 1
ATOM 2034 C C . THR A 1 249 ? -5.115 -15.362 5.784 1.00 90.06 249 THR A C 1
ATOM 2036 O O . THR A 1 249 ? -6.136 -15.520 5.112 1.00 90.06 249 THR A O 1
ATOM 2039 N N . PHE A 1 250 ? -4.137 -16.259 5.851 1.00 88.25 250 PHE A N 1
ATOM 2040 C CA . PHE A 1 250 ? -4.204 -17.603 5.293 1.00 88.25 250 PHE A CA 1
ATOM 2041 C C . PHE A 1 250 ? -3.856 -18.615 6.384 1.00 88.25 250 PHE A C 1
ATOM 2043 O O . PHE A 1 250 ? -2.730 -18.621 6.889 1.00 88.25 250 PHE A O 1
ATOM 2050 N N . ASP A 1 251 ? -4.816 -19.465 6.731 1.00 85.88 251 ASP A N 1
ATOM 2051 C CA . ASP A 1 251 ? -4.684 -20.449 7.804 1.00 85.88 251 ASP A CA 1
ATOM 2052 C C . ASP A 1 251 ? -4.288 -21.802 7.224 1.00 85.88 251 ASP A C 1
ATOM 2054 O O . ASP A 1 251 ? -5.051 -22.418 6.484 1.00 85.88 251 ASP A O 1
ATOM 2058 N N . GLU A 1 252 ? -3.099 -22.295 7.573 1.00 80.69 252 GLU A N 1
ATOM 2059 C CA . GLU A 1 252 ? -2.612 -23.583 7.059 1.00 80.69 252 GLU A CA 1
ATOM 2060 C C . GLU A 1 252 ? -3.460 -24.760 7.579 1.00 80.69 252 GLU A C 1
ATOM 2062 O O . GLU A 1 252 ? -3.536 -25.807 6.938 1.00 80.69 252 GLU A O 1
ATOM 2067 N N . ILE A 1 253 ? -4.132 -24.582 8.725 1.00 78.12 253 ILE A N 1
ATOM 2068 C CA . ILE A 1 253 ? -5.036 -25.568 9.328 1.00 78.12 253 ILE A CA 1
ATOM 2069 C C . ILE A 1 253 ? -6.458 -24.990 9.392 1.00 78.12 253 ILE A C 1
ATOM 2071 O O . ILE A 1 253 ? -6.632 -23.882 9.911 1.00 78.12 253 ILE A O 1
ATOM 2075 N N . PRO A 1 254 ? -7.488 -25.736 8.946 1.00 65.88 254 PRO A N 1
ATOM 2076 C CA . PRO A 1 254 ? -8.879 -25.316 9.076 1.00 65.88 254 PRO A CA 1
ATOM 2077 C C . PRO A 1 254 ? -9.273 -25.025 10.534 1.00 65.88 254 PRO A C 1
ATOM 2079 O O . PRO A 1 254 ? -8.821 -25.702 11.456 1.00 65.88 254 PRO A O 1
ATOM 2082 N N . ASN A 1 255 ? -10.179 -24.063 10.733 1.00 65.00 255 ASN A N 1
ATOM 2083 C CA . ASN A 1 255 ? -10.850 -23.758 12.011 1.00 65.00 255 ASN A CA 1
ATOM 2084 C C . ASN A 1 255 ? -10.021 -23.089 13.131 1.00 65.00 255 ASN A C 1
ATOM 2086 O O . ASN A 1 255 ? -10.447 -23.120 14.283 1.00 65.00 255 ASN A O 1
ATOM 2090 N N . GLN A 1 256 ? -8.893 -22.425 12.847 1.00 72.88 256 GLN A N 1
ATOM 2091 C CA . GLN A 1 256 ? -8.235 -21.581 13.870 1.00 72.88 256 GLN A CA 1
ATOM 2092 C C . GLN A 1 256 ? -9.069 -20.360 14.271 1.00 72.88 256 GLN A C 1
ATOM 2094 O O . GLN A 1 256 ? -8.960 -19.857 15.388 1.00 72.88 256 GLN A O 1
ATOM 2099 N N . ARG A 1 257 ? -9.891 -19.868 13.343 1.00 83.25 257 ARG A N 1
ATOM 2100 C CA . ARG A 1 257 ? -10.752 -18.700 13.520 1.00 83.25 257 ARG A CA 1
ATOM 2101 C C . ARG A 1 257 ? -12.168 -19.045 13.076 1.00 83.25 257 ARG A C 1
ATOM 2103 O O . ARG A 1 257 ? -12.389 -19.968 12.293 1.00 83.25 257 ARG A O 1
ATOM 2110 N N . THR A 1 258 ? -13.132 -18.285 13.578 1.00 84.75 258 THR A N 1
ATOM 2111 C CA . THR A 1 258 ? -14.530 -18.352 13.146 1.00 84.75 258 THR A CA 1
ATOM 2112 C C . THR A 1 258 ? -14.921 -17.015 12.529 1.00 84.75 258 THR A C 1
ATOM 2114 O O . THR A 1 258 ? -14.365 -15.978 12.892 1.00 84.75 258 THR A O 1
ATOM 2117 N N . ALA A 1 259 ? -15.916 -17.008 11.638 1.00 85.00 259 ALA A N 1
ATOM 2118 C CA . ALA A 1 259 ? -16.425 -15.757 11.071 1.00 85.00 259 ALA A CA 1
ATOM 2119 C C . ALA A 1 259 ? -16.947 -14.787 12.148 1.00 85.00 259 ALA A C 1
ATOM 2121 O O . ALA A 1 259 ? -16.845 -13.576 11.986 1.00 85.00 259 ALA A O 1
ATOM 2122 N N . LYS A 1 260 ? -17.442 -15.317 13.276 1.00 85.12 260 LYS A N 1
ATOM 2123 C CA . LYS A 1 260 ? -17.941 -14.518 14.403 1.00 85.12 260 LYS A CA 1
ATOM 2124 C C . LYS A 1 260 ? -16.825 -13.834 15.190 1.00 85.12 260 LYS A C 1
ATOM 2126 O O . LYS A 1 260 ? -17.024 -12.720 15.653 1.00 85.12 260 LYS A O 1
ATOM 2131 N N . ASP A 1 261 ? -15.671 -14.479 15.338 1.00 85.69 261 ASP A N 1
ATOM 2132 C CA . ASP A 1 261 ? -14.571 -13.978 16.171 1.00 85.69 261 ASP A CA 1
ATOM 2133 C C . ASP A 1 261 ? -13.435 -13.338 15.364 1.00 85.69 261 ASP A C 1
ATOM 2135 O O . ASP A 1 261 ? -12.494 -12.797 15.944 1.00 85.69 261 ASP A O 1
ATOM 2139 N N . TYR A 1 262 ? -13.510 -13.358 14.031 1.00 90.31 262 TYR A N 1
ATOM 2140 C CA . TYR A 1 262 ? -12.439 -12.875 13.159 1.00 90.31 262 TYR A CA 1
ATOM 2141 C C . TYR A 1 262 ? -12.059 -11.406 13.411 1.00 90.31 262 TYR A C 1
ATOM 2143 O O . TYR A 1 262 ? -10.884 -11.045 13.349 1.00 90.31 262 TYR A O 1
ATOM 2151 N N . PHE A 1 263 ? -13.027 -10.563 13.784 1.00 90.00 263 PHE A N 1
ATOM 2152 C CA . PHE A 1 263 ? -12.752 -9.170 14.141 1.00 90.00 263 PHE A CA 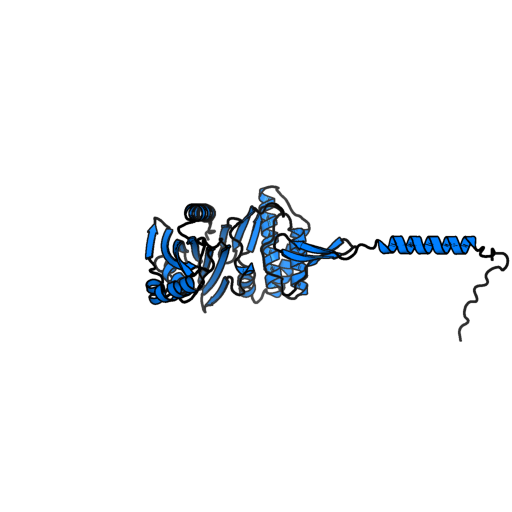1
ATOM 2153 C C . PHE A 1 263 ? -11.875 -9.037 15.396 1.00 90.00 263 PHE A C 1
ATOM 2155 O O . PHE A 1 263 ? -11.068 -8.117 15.479 1.00 90.00 263 PHE A O 1
ATOM 2162 N N . ARG A 1 264 ? -11.982 -9.967 16.358 1.00 90.38 264 ARG A N 1
ATOM 2163 C CA . ARG A 1 264 ? -11.197 -9.942 17.606 1.00 90.38 264 ARG A CA 1
ATOM 2164 C C . ARG A 1 264 ? -9.720 -10.188 17.337 1.00 90.38 264 ARG A C 1
ATOM 2166 O O . ARG A 1 264 ? -8.876 -9.564 17.971 1.00 90.38 264 ARG A O 1
ATOM 2173 N N . PHE A 1 265 ? -9.419 -11.063 16.377 1.00 89.81 265 PHE A N 1
ATOM 2174 C CA . PHE A 1 265 ? -8.053 -11.284 15.911 1.00 89.81 265 PHE A CA 1
ATOM 2175 C C . PHE A 1 265 ? -7.456 -9.980 15.361 1.00 89.81 265 PHE A C 1
ATOM 2177 O O . PHE A 1 265 ? -6.406 -9.537 15.816 1.00 89.81 265 PHE A O 1
ATOM 2184 N N . TRP A 1 266 ? -8.165 -9.298 14.457 1.00 91.12 266 TRP A N 1
ATOM 2185 C CA . TRP A 1 266 ? -7.690 -8.026 13.905 1.00 91.12 266 TRP A CA 1
ATOM 2186 C C . TRP A 1 266 ? -7.686 -6.870 14.906 1.00 91.12 266 TRP A C 1
ATOM 2188 O O . TRP A 1 266 ? -6.890 -5.945 14.759 1.00 91.12 266 TRP A O 1
ATOM 2198 N N . ASP A 1 267 ? -8.540 -6.890 15.927 1.00 91.12 267 ASP A N 1
ATOM 2199 C CA . ASP A 1 267 ? -8.460 -5.940 17.037 1.00 91.12 267 ASP A CA 1
ATOM 2200 C C . ASP A 1 267 ? -7.139 -6.107 17.796 1.00 91.12 267 ASP A C 1
ATOM 2202 O O . ASP A 1 267 ? -6.444 -5.118 18.025 1.00 91.12 267 ASP A O 1
ATOM 2206 N N . GLN A 1 268 ? -6.737 -7.344 18.101 1.00 88.00 268 GLN A N 1
ATOM 2207 C CA . GLN A 1 268 ? -5.449 -7.632 18.739 1.00 88.00 268 GLN A 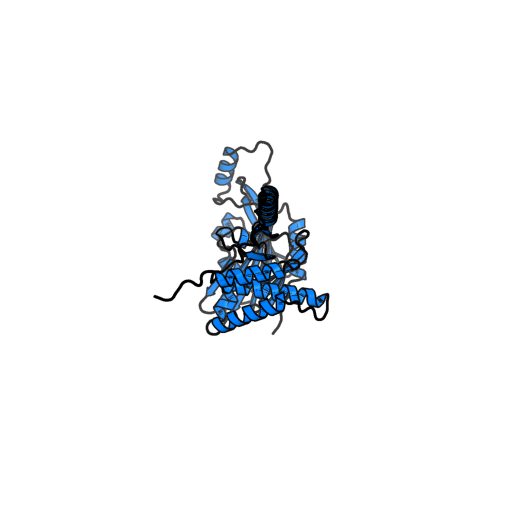CA 1
ATOM 2208 C C . GLN A 1 268 ? -4.267 -7.198 17.862 1.00 88.00 268 GLN A C 1
ATOM 2210 O O . GLN A 1 268 ? -3.415 -6.445 18.335 1.00 88.00 268 GLN A O 1
ATOM 2215 N N . GLU A 1 269 ? -4.257 -7.573 16.580 1.00 86.31 269 GLU A N 1
ATOM 2216 C CA . GLU A 1 269 ? -3.195 -7.203 15.625 1.00 86.31 269 GLU A CA 1
ATOM 2217 C C . GLU A 1 269 ? -3.067 -5.682 15.424 1.00 86.31 269 GLU A C 1
ATOM 2219 O O . GLU A 1 269 ? -1.989 -5.157 15.142 1.00 86.31 269 GLU A O 1
ATOM 2224 N N . ARG A 1 270 ? -4.165 -4.934 15.590 1.00 86.00 270 ARG A N 1
ATOM 2225 C CA . ARG A 1 270 ? -4.172 -3.463 15.515 1.00 86.00 270 ARG A CA 1
ATOM 2226 C C . ARG A 1 270 ? -3.911 -2.780 16.859 1.00 86.00 270 ARG A C 1
ATOM 2228 O O . ARG A 1 270 ? -3.887 -1.550 16.910 1.00 86.00 270 ARG A O 1
ATOM 2235 N N . GLY A 1 271 ? -3.714 -3.542 17.936 1.00 86.00 271 GLY A N 1
ATOM 2236 C CA . GLY A 1 271 ? -3.502 -3.018 19.286 1.00 86.00 271 GLY A CA 1
ATOM 2237 C C . GLY A 1 271 ? -4.759 -2.431 19.937 1.00 86.00 271 GLY A C 1
ATOM 2238 O O . GLY A 1 271 ? -4.647 -1.634 20.867 1.00 86.00 271 GLY A O 1
ATOM 2239 N N . ILE A 1 272 ? -5.948 -2.807 19.462 1.00 88.06 272 ILE A N 1
ATOM 2240 C CA . ILE A 1 272 ? -7.244 -2.420 20.024 1.00 88.06 272 ILE A CA 1
ATOM 2241 C C . ILE A 1 272 ? -7.580 -3.376 21.179 1.00 88.06 272 ILE A C 1
ATOM 2243 O O . ILE A 1 272 ? -8.268 -4.381 21.025 1.00 88.06 272 ILE A O 1
ATOM 2247 N N . ASN A 1 273 ? -7.060 -3.064 22.362 1.00 89.00 273 ASN A N 1
ATOM 2248 C CA . ASN A 1 273 ? -7.332 -3.775 23.614 1.00 89.00 273 ASN A CA 1
ATOM 2249 C C . ASN A 1 273 ? -8.215 -2.945 24.564 1.00 89.00 273 ASN A C 1
ATOM 2251 O O . ASN A 1 273 ? -8.432 -1.756 24.331 1.00 89.00 273 ASN A O 1
ATOM 2255 N N . ALA A 1 274 ? -8.679 -3.546 25.666 1.00 88.19 274 ALA A N 1
ATOM 2256 C CA . ALA A 1 274 ? -9.573 -2.899 26.635 1.00 88.19 274 ALA A CA 1
ATOM 2257 C C . ALA A 1 274 ? -9.056 -1.537 27.138 1.00 88.19 274 ALA A C 1
ATOM 2259 O O . ALA A 1 274 ? -9.825 -0.583 27.234 1.00 88.19 274 ALA A O 1
ATOM 2260 N N . LYS A 1 275 ? -7.743 -1.420 27.382 1.00 88.12 275 LYS A N 1
ATOM 2261 C CA . LYS A 1 275 ? -7.105 -0.159 27.780 1.00 88.12 275 LYS A CA 1
ATOM 2262 C C . LYS A 1 275 ? -7.220 0.897 26.678 1.00 88.12 275 LYS A C 1
ATOM 2264 O O . LYS A 1 275 ? -7.732 1.981 26.928 1.00 88.12 275 LYS A O 1
ATOM 2269 N N . SER A 1 276 ? -6.813 0.565 25.454 1.00 86.56 276 SER A N 1
ATOM 2270 C CA . SER A 1 276 ? -6.893 1.487 24.313 1.00 86.56 276 SER A CA 1
ATOM 2271 C C . SER A 1 276 ? -8.336 1.862 23.953 1.00 86.56 276 SER A C 1
ATOM 2273 O O . SER A 1 276 ? -8.594 2.989 23.533 1.00 86.56 276 SER A O 1
ATOM 2275 N N . MET A 1 277 ? -9.284 0.936 24.144 1.00 89.81 277 MET A N 1
ATOM 2276 C CA . MET A 1 277 ? -10.705 1.182 23.923 1.00 89.81 277 MET A CA 1
ATOM 2277 C C . MET A 1 277 ? -11.242 2.184 24.945 1.00 89.81 277 MET A C 1
ATOM 2279 O O . MET A 1 277 ? -11.972 3.096 24.566 1.00 89.81 277 MET A O 1
ATOM 2283 N N . PHE A 1 278 ? -10.845 2.056 26.213 1.00 88.06 278 PHE A N 1
ATOM 2284 C CA . PHE A 1 278 ? -11.197 3.015 27.255 1.00 88.06 278 PHE A CA 1
ATOM 2285 C C . PHE A 1 278 ? -10.575 4.394 26.992 1.00 88.06 278 PHE A C 1
ATOM 2287 O O . PHE A 1 278 ? -11.303 5.380 26.904 1.00 88.06 278 PHE A O 1
ATOM 2294 N N . GLU A 1 279 ? -9.258 4.458 26.770 1.00 86.06 279 GLU A N 1
ATOM 2295 C CA . GLU A 1 279 ? -8.523 5.712 26.528 1.00 86.06 279 GLU A CA 1
ATOM 2296 C C . GLU A 1 279 ? -9.069 6.488 25.321 1.00 86.06 279 GLU A C 1
ATOM 2298 O O . GLU A 1 279 ? -9.234 7.704 25.376 1.00 86.06 279 GLU A O 1
ATOM 2303 N N . LYS A 1 280 ? -9.398 5.790 24.229 1.00 87.25 280 LYS A N 1
ATOM 2304 C CA . LYS A 1 280 ? -9.905 6.421 23.002 1.00 87.25 280 LYS A CA 1
ATOM 2305 C C . LYS A 1 280 ? -11.427 6.534 22.958 1.00 87.25 280 LYS A C 1
ATOM 2307 O O . LYS A 1 280 ? -11.967 6.960 21.935 1.00 87.25 280 LYS A O 1
ATOM 2312 N N . THR A 1 281 ? -12.141 6.149 24.018 1.00 90.94 281 THR A N 1
ATOM 2313 C CA . THR A 1 281 ? -13.615 6.046 24.031 1.00 90.94 281 THR A CA 1
ATOM 2314 C C . THR A 1 281 ? -14.154 5.300 22.802 1.00 90.94 281 THR A C 1
ATOM 2316 O O . THR A 1 281 ? -15.074 5.754 22.121 1.00 90.94 281 THR A O 1
ATOM 2319 N N . PHE A 1 282 ? -13.508 4.184 22.464 1.00 93.44 282 PHE A N 1
ATOM 2320 C CA . PHE A 1 282 ? -13.815 3.394 21.281 1.00 93.44 282 PHE A CA 1
ATOM 2321 C C . PHE A 1 282 ? -15.197 2.757 21.414 1.00 93.44 282 PHE A C 1
ATOM 2323 O O . PHE A 1 282 ? -15.476 2.026 22.362 1.00 93.44 282 PHE A O 1
ATOM 2330 N N . THR A 1 283 ? -16.048 2.993 20.424 1.00 93.50 283 THR A N 1
ATOM 2331 C CA . THR A 1 283 ? -17.355 2.342 20.302 1.00 93.50 283 THR A CA 1
ATOM 2332 C C . THR A 1 283 ? -17.460 1.698 18.931 1.00 93.50 283 THR A C 1
ATOM 2334 O O . THR A 1 283 ? -16.954 2.252 17.959 1.00 93.50 283 THR A O 1
ATOM 2337 N N . ARG A 1 284 ? -18.097 0.528 18.841 1.00 93.38 284 ARG A N 1
ATOM 2338 C CA . ARG A 1 284 ? -18.370 -0.178 17.582 1.00 93.38 284 ARG A CA 1
ATOM 2339 C C . ARG A 1 284 ? -19.852 -0.507 17.515 1.00 93.38 284 ARG A C 1
ATOM 2341 O O . ARG A 1 284 ? -20.415 -1.011 18.485 1.00 93.38 284 ARG A O 1
ATOM 2348 N N . LYS A 1 285 ? -20.469 -0.235 16.372 1.00 94.19 285 LYS A N 1
ATOM 2349 C CA . LYS A 1 285 ? -21.847 -0.613 16.061 1.00 94.19 285 LYS A CA 1
ATOM 2350 C C . LYS A 1 285 ? -21.856 -1.379 14.748 1.00 94.19 285 LYS A C 1
ATOM 2352 O O . LYS A 1 285 ? -21.116 -1.031 13.833 1.00 94.19 285 LYS A O 1
ATOM 2357 N N . GLN A 1 286 ? -22.661 -2.429 14.680 1.00 90.69 286 GLN A N 1
ATOM 2358 C CA . GLN A 1 286 ? -22.896 -3.129 13.425 1.00 90.69 286 GLN A CA 1
ATOM 2359 C C . GLN A 1 286 ? -23.859 -2.302 12.566 1.00 90.69 286 GLN A C 1
ATOM 2361 O O . GLN A 1 286 ? -24.850 -1.786 13.082 1.00 90.69 286 GLN A O 1
ATOM 2366 N N . ASP A 1 287 ? -23.539 -2.164 11.285 1.00 89.50 287 ASP A N 1
ATOM 2367 C CA . ASP A 1 287 ? -24.297 -1.416 10.285 1.00 89.50 287 ASP A CA 1
ATOM 2368 C C . ASP A 1 287 ? -24.431 -2.302 9.038 1.00 89.50 287 ASP A C 1
ATOM 2370 O O . ASP A 1 287 ? -23.559 -2.338 8.170 1.00 89.50 287 ASP A O 1
ATOM 2374 N N . ASN A 1 288 ? -25.509 -3.090 8.993 1.00 85.94 288 ASN A N 1
ATOM 2375 C CA . ASN A 1 288 ? -25.716 -4.172 8.024 1.00 85.94 288 ASN A CA 1
ATOM 2376 C C . ASN A 1 288 ? -24.589 -5.233 8.069 1.00 85.94 288 ASN A C 1
ATOM 2378 O O . ASN A 1 288 ? -24.394 -5.889 9.097 1.00 85.94 288 ASN A O 1
ATOM 2382 N N . GLU A 1 289 ? -23.879 -5.430 6.953 1.00 84.69 289 GLU A N 1
ATOM 2383 C CA . GLU A 1 289 ? -22.735 -6.350 6.816 1.00 84.69 289 GLU A CA 1
ATOM 2384 C C . GLU A 1 289 ? -21.398 -5.728 7.252 1.00 84.69 289 GLU A C 1
ATOM 2386 O O . GLU A 1 289 ? -20.405 -6.439 7.411 1.00 84.69 289 GLU A O 1
ATOM 2391 N N . ASP A 1 290 ? -21.372 -4.412 7.457 1.00 89.75 290 ASP A N 1
ATOM 2392 C CA . ASP A 1 290 ? -20.190 -3.665 7.864 1.00 89.75 290 ASP A CA 1
ATOM 2393 C C . ASP A 1 290 ? -20.298 -3.273 9.358 1.00 89.75 290 ASP A C 1
ATOM 2395 O O . ASP A 1 290 ? -21.325 -3.439 10.027 1.00 89.75 290 ASP A O 1
ATOM 2399 N N . TYR A 1 291 ? -19.218 -2.726 9.907 1.00 92.94 291 TYR A N 1
ATOM 2400 C CA . TYR A 1 291 ? -19.190 -2.110 11.229 1.00 92.94 291 TYR A CA 1
ATOM 2401 C C . TYR A 1 291 ? -18.771 -0.648 11.120 1.00 92.94 291 TYR A C 1
ATOM 2403 O O . TYR A 1 291 ? -17.939 -0.271 10.293 1.00 92.94 291 TYR A O 1
ATOM 2411 N N . VAL A 1 292 ? -19.326 0.178 12.002 1.00 95.56 292 VAL A N 1
ATOM 2412 C CA . VAL A 1 292 ? -18.925 1.570 12.184 1.00 95.56 292 VAL A CA 1
ATOM 2413 C C . VAL A 1 292 ? -18.377 1.728 13.589 1.00 95.56 292 VAL A C 1
ATOM 2415 O O . VAL A 1 292 ? -19.082 1.533 14.584 1.00 95.56 292 VAL A O 1
ATOM 2418 N N . SER A 1 293 ? -17.113 2.109 13.665 1.00 95.25 293 SER A N 1
ATOM 2419 C CA . SER A 1 293 ? -16.429 2.439 14.901 1.00 95.25 293 SER A CA 1
ATOM 2420 C C . SER A 1 293 ? -16.216 3.938 15.032 1.00 95.25 293 SER A C 1
ATOM 2422 O O . SER A 1 293 ? -15.957 4.622 14.047 1.00 95.25 293 SER A O 1
ATOM 2424 N N . ARG A 1 294 ? -16.293 4.450 16.260 1.00 95.94 294 ARG A N 1
ATOM 2425 C CA . ARG A 1 294 ? -15.985 5.843 16.601 1.00 95.94 294 ARG A CA 1
ATOM 2426 C C . ARG A 1 294 ? -14.965 5.876 17.725 1.00 95.94 294 ARG A C 1
ATOM 2428 O O . ARG A 1 294 ? -15.123 5.147 18.703 1.00 95.94 294 ARG A O 1
ATOM 2435 N N . PHE A 1 295 ? -13.945 6.716 17.600 1.00 94.06 295 PHE A N 1
ATOM 2436 C CA . PHE A 1 295 ? -12.910 6.877 18.620 1.00 94.06 295 PHE A CA 1
ATOM 2437 C C . PHE A 1 295 ? -12.305 8.281 18.594 1.00 94.06 295 PHE A C 1
ATOM 2439 O O . PHE A 1 295 ? -12.367 8.978 17.584 1.00 94.06 295 PHE A O 1
ATOM 2446 N N . LYS A 1 296 ? -11.722 8.696 19.717 1.00 91.38 296 LYS A N 1
ATOM 2447 C CA . LYS A 1 296 ? -10.994 9.960 19.853 1.00 91.38 296 LYS A CA 1
ATOM 2448 C C . LYS A 1 296 ? -9.541 9.785 19.426 1.00 91.38 296 LYS A C 1
ATOM 2450 O O . LYS A 1 296 ? -8.911 8.773 19.746 1.00 91.38 296 LYS A O 1
ATOM 2455 N N . MET A 1 297 ? -9.003 10.791 18.752 1.00 86.62 297 MET A N 1
ATOM 2456 C CA . MET A 1 297 ? -7.568 10.974 18.550 1.00 86.62 297 MET A CA 1
ATOM 2457 C C . MET A 1 297 ? -7.175 12.407 18.867 1.00 86.62 297 MET A C 1
ATOM 2459 O O . MET A 1 297 ? -7.993 13.316 18.770 1.00 86.62 297 MET A O 1
ATOM 2463 N N . VAL A 1 298 ? -5.910 12.584 19.233 1.00 82.06 298 VAL A N 1
ATOM 2464 C CA . VAL A 1 298 ? -5.289 13.903 19.296 1.00 82.06 298 VAL A CA 1
ATOM 2465 C C . VAL A 1 298 ? -4.498 14.111 18.019 1.00 82.06 298 VAL A C 1
ATOM 2467 O O . VAL A 1 298 ? -3.695 13.253 17.618 1.00 82.06 298 VAL A O 1
ATOM 2470 N N . ASP A 1 299 ? -4.786 15.219 17.351 1.00 79.00 299 ASP A N 1
ATOM 2471 C CA . ASP A 1 299 ? -4.079 15.589 16.140 1.00 79.00 299 ASP A CA 1
ATOM 2472 C C . ASP A 1 299 ? -2.695 16.193 16.439 1.00 79.00 299 ASP A C 1
ATOM 2474 O O . ASP A 1 299 ? -2.222 16.244 17.576 1.00 79.00 299 ASP A O 1
ATOM 2478 N N . GLU A 1 300 ? -1.997 16.599 15.386 1.00 75.44 300 GLU A N 1
ATOM 2479 C CA . GLU A 1 300 ? -0.679 17.227 15.481 1.00 75.44 300 GLU A CA 1
ATOM 2480 C C . GLU A 1 300 ? -0.678 18.624 16.105 1.00 75.44 300 GLU A C 1
ATOM 2482 O O . GLU A 1 300 ? 0.398 19.097 16.450 1.00 75.44 300 GLU A O 1
ATOM 2487 N N . THR A 1 301 ? -1.850 19.242 16.273 1.00 72.06 301 THR A N 1
ATOM 2488 C CA . THR A 1 301 ? -2.040 20.544 16.936 1.00 72.06 301 THR A CA 1
ATOM 2489 C C . THR A 1 301 ? -2.488 20.410 18.392 1.00 72.06 301 THR A C 1
ATOM 2491 O O . THR A 1 301 ? -2.803 21.400 19.047 1.00 72.06 301 THR A O 1
ATOM 2494 N N . GLY A 1 302 ? -2.554 19.174 18.900 1.00 68.94 302 GLY A N 1
ATOM 2495 C CA . GLY A 1 302 ? -3.020 18.869 20.249 1.00 68.94 302 GLY A CA 1
ATOM 2496 C C . GLY A 1 302 ? -4.538 18.853 20.401 1.00 68.94 302 GLY A C 1
ATOM 2497 O O . GLY A 1 302 ? -5.015 18.512 21.478 1.00 68.94 302 GLY A O 1
ATOM 2498 N N . MET A 1 303 ? -5.312 19.137 19.351 1.00 75.88 303 MET A N 1
ATOM 2499 C CA . MET A 1 303 ? -6.769 19.131 19.423 1.00 75.88 303 MET A CA 1
ATOM 2500 C C . MET A 1 303 ? -7.333 17.711 19.412 1.00 75.88 303 MET A C 1
ATOM 2502 O O . MET A 1 303 ? -6.907 16.827 18.660 1.00 75.88 303 MET A O 1
ATOM 2506 N N . VAL A 1 304 ? -8.349 17.491 20.248 1.00 82.44 304 VAL A N 1
ATOM 2507 C CA . VAL A 1 304 ? -9.089 16.228 20.290 1.00 82.44 304 VAL A CA 1
ATOM 2508 C C . VAL A 1 304 ? -10.113 16.219 19.160 1.00 82.44 304 VAL A C 1
ATOM 2510 O O . VAL A 1 304 ? -11.074 16.984 19.170 1.00 82.44 304 VAL A O 1
ATOM 2513 N N . SER A 1 305 ? -9.952 15.298 18.217 1.00 86.31 305 SER A N 1
ATOM 2514 C CA . SER A 1 305 ? -10.892 15.070 17.122 1.00 86.31 305 SER A CA 1
ATOM 2515 C C . SER A 1 305 ? -11.476 13.659 17.179 1.00 86.31 305 SER A C 1
ATOM 2517 O O . SER A 1 305 ? -10.848 12.701 17.641 1.00 86.31 305 SER A O 1
ATOM 2519 N N . PHE A 1 306 ? -12.718 13.521 16.717 1.00 91.88 306 PHE A N 1
ATOM 2520 C CA . PHE A 1 306 ? -13.362 12.221 16.578 1.00 91.88 306 PHE A CA 1
ATOM 2521 C C . PHE A 1 306 ? -13.120 11.656 15.184 1.00 91.88 306 PHE A C 1
ATOM 2523 O O . PHE A 1 306 ? -13.256 12.347 14.172 1.00 91.88 306 PHE A O 1
ATOM 2530 N N . TYR A 1 307 ? -12.785 10.375 15.156 1.00 94.75 307 TYR A N 1
ATOM 2531 C CA . TYR A 1 307 ? -12.618 9.591 13.948 1.00 94.75 307 TYR A CA 1
ATOM 2532 C C . TYR A 1 307 ? -13.735 8.571 13.846 1.00 94.75 307 TYR A C 1
ATOM 2534 O O . TYR A 1 307 ? -14.112 7.934 14.836 1.00 94.75 307 TYR A O 1
ATOM 2542 N N . LEU A 1 308 ? -14.211 8.389 12.621 1.00 96.25 308 LEU A N 1
ATOM 2543 C CA . LEU A 1 308 ? -15.025 7.254 12.232 1.00 96.25 308 LEU A CA 1
ATOM 2544 C C . LEU A 1 308 ? -14.131 6.226 11.552 1.00 96.25 308 LEU A C 1
ATOM 2546 O O . LEU A 1 308 ? -13.157 6.567 10.883 1.00 96.25 308 LEU A O 1
ATOM 2550 N N . MET A 1 309 ? -14.461 4.956 11.732 1.00 96.00 309 MET A N 1
ATOM 2551 C CA . MET A 1 309 ? -13.821 3.854 11.039 1.00 96.00 309 MET A CA 1
ATOM 2552 C C . MET A 1 309 ? -14.881 2.892 10.539 1.00 96.00 309 MET A C 1
ATOM 2554 O O . MET A 1 309 ? -15.601 2.286 11.330 1.00 96.00 309 MET A O 1
ATOM 2558 N N . LYS A 1 310 ? -14.963 2.764 9.220 1.00 96.56 310 LYS A N 1
ATOM 2559 C CA . LYS A 1 310 ? -15.739 1.722 8.559 1.00 96.56 310 LYS A CA 1
ATOM 2560 C C . LYS A 1 310 ? -14.906 0.456 8.531 1.00 96.56 310 LYS A C 1
ATOM 2562 O O . LYS A 1 310 ? -13.724 0.521 8.199 1.00 96.56 310 LYS A O 1
ATOM 2567 N N . GLU A 1 311 ? -15.497 -0.667 8.903 1.00 95.56 311 GLU A N 1
ATOM 2568 C CA . GLU A 1 311 ? -14.819 -1.956 8.960 1.00 95.56 311 GLU A CA 1
ATOM 2569 C C . GLU A 1 311 ? -15.664 -3.025 8.272 1.00 95.56 311 GLU A C 1
ATOM 2571 O O . GLU A 1 311 ? -16.878 -3.078 8.445 1.00 95.56 311 GLU A O 1
ATOM 2576 N N . TYR A 1 312 ? -15.012 -3.912 7.534 1.00 95.00 312 TYR A N 1
ATOM 2577 C CA . TYR A 1 312 ? -15.621 -5.095 6.947 1.00 95.00 312 TYR A CA 1
ATOM 2578 C C . TYR A 1 312 ? -14.742 -6.300 7.257 1.00 95.00 312 TYR A C 1
ATOM 2580 O O . TYR A 1 312 ? -13.519 -6.235 7.109 1.00 95.00 312 TYR A O 1
ATOM 2588 N N . TYR A 1 313 ? -15.367 -7.393 7.683 1.00 92.81 313 TYR A N 1
ATOM 2589 C CA . TYR A 1 313 ? -14.688 -8.628 8.049 1.00 92.81 313 TYR A CA 1
ATOM 2590 C C . TYR A 1 313 ? -15.289 -9.777 7.258 1.00 92.81 313 TYR A C 1
ATOM 2592 O O . TYR A 1 313 ? -16.493 -10.007 7.288 1.00 92.81 313 TYR A O 1
ATOM 2600 N N . PHE A 1 314 ? -14.430 -10.534 6.594 1.00 91.19 314 PHE A N 1
ATOM 2601 C CA . PHE A 1 314 ? -14.800 -11.742 5.886 1.00 91.19 314 PHE A CA 1
ATOM 2602 C C . PHE A 1 314 ? -13.882 -12.870 6.325 1.00 91.19 314 PHE A C 1
ATOM 2604 O O . PHE A 1 314 ? -12.664 -12.717 6.333 1.00 91.19 314 PHE A O 1
ATOM 2611 N N . PHE A 1 315 ? -14.452 -14.024 6.649 1.00 90.19 315 PHE A N 1
ATOM 2612 C CA . PHE A 1 315 ? -13.667 -15.218 6.919 1.00 90.19 315 PHE A CA 1
ATOM 2613 C C . PHE A 1 315 ? -14.370 -16.446 6.358 1.00 90.19 315 PHE A C 1
ATOM 2615 O O . PHE A 1 315 ? -15.484 -16.784 6.762 1.00 90.19 315 PHE A O 1
ATOM 2622 N N . LYS A 1 316 ? -13.686 -17.123 5.440 1.00 88.25 316 LYS A N 1
ATOM 2623 C CA . LYS A 1 316 ? -14.084 -18.391 4.838 1.00 88.25 316 LYS A CA 1
ATOM 2624 C C . LYS A 1 316 ? -12.829 -19.247 4.760 1.00 88.25 316 LYS A C 1
ATOM 2626 O O . LYS A 1 316 ? -11.993 -19.048 3.882 1.00 88.25 316 LYS A O 1
ATOM 2631 N N . SER A 1 317 ? -12.689 -20.152 5.731 1.00 84.25 317 SER A N 1
ATOM 2632 C CA . SER A 1 317 ? -11.481 -20.959 5.920 1.00 84.25 317 SER A CA 1
ATOM 2633 C C . SER A 1 317 ? -11.003 -21.581 4.599 1.00 84.25 317 SER A C 1
ATOM 2635 O O . SER A 1 317 ? -11.833 -22.109 3.854 1.00 84.25 317 SER A O 1
ATOM 2637 N N . PRO A 1 318 ? -9.691 -21.528 4.300 1.00 86.94 318 PRO A N 1
ATOM 2638 C CA . PRO A 1 318 ? -8.586 -20.985 5.108 1.00 86.94 318 PRO A CA 1
ATOM 2639 C C . PRO A 1 318 ? -8.351 -19.466 4.981 1.00 86.94 318 PRO A C 1
ATOM 2641 O O . PRO A 1 318 ? -7.409 -18.951 5.578 1.00 86.94 318 PRO A O 1
ATOM 2644 N N . LEU A 1 319 ? -9.159 -18.740 4.207 1.00 89.19 319 LEU A N 1
ATOM 2645 C CA . LEU A 1 319 ? -8.935 -17.327 3.899 1.00 89.19 319 LEU A CA 1
ATOM 2646 C C . LEU A 1 319 ? -9.725 -16.390 4.814 1.00 89.19 319 LEU A C 1
ATOM 2648 O O . LEU A 1 319 ? -10.895 -16.617 5.129 1.00 89.19 319 LEU A O 1
ATOM 2652 N N . GLY A 1 320 ? -9.100 -15.276 5.178 1.00 91.19 320 GLY A N 1
ATOM 2653 C CA . GLY A 1 320 ? -9.765 -14.174 5.858 1.00 91.19 320 GLY A CA 1
ATOM 2654 C C . GLY A 1 320 ? -9.298 -12.819 5.353 1.00 91.19 320 GLY A C 1
ATOM 2655 O O . GLY A 1 320 ? -8.127 -12.655 5.011 1.00 91.19 320 GLY A O 1
ATOM 2656 N N . PHE A 1 321 ? -10.215 -11.854 5.340 1.00 92.44 321 PHE A N 1
ATOM 2657 C CA . PHE A 1 321 ? -9.970 -10.470 4.955 1.00 92.44 321 PHE A CA 1
ATOM 2658 C C . PHE A 1 321 ? -10.601 -9.512 5.937 1.00 92.44 321 PHE A C 1
ATOM 2660 O O . PHE A 1 321 ? -11.727 -9.694 6.400 1.00 92.44 321 PHE A O 1
ATOM 2667 N N . PHE A 1 322 ? -9.878 -8.441 6.189 1.00 93.56 322 PHE A N 1
ATOM 2668 C CA . PHE A 1 322 ? -10.354 -7.296 6.917 1.00 93.56 322 PHE A CA 1
ATOM 2669 C C . PHE A 1 322 ? -10.065 -6.051 6.093 1.00 93.56 322 PHE A C 1
ATOM 2671 O O . PHE A 1 322 ? -8.942 -5.840 5.640 1.00 93.56 322 PHE A O 1
ATOM 2678 N N . LEU A 1 323 ? -11.080 -5.219 5.915 1.00 95.56 323 LEU A N 1
ATOM 2679 C CA . LEU A 1 323 ? -10.931 -3.889 5.350 1.00 95.56 323 LEU A CA 1
ATOM 2680 C C . LEU A 1 323 ? -11.301 -2.889 6.432 1.00 95.56 323 LEU A C 1
ATOM 2682 O O . LEU A 1 323 ? -12.349 -3.031 7.059 1.00 95.56 323 LEU A O 1
ATOM 2686 N N . SER A 1 324 ? -10.494 -1.848 6.612 1.00 96.00 324 SER A N 1
ATOM 2687 C CA . SER A 1 324 ? -10.946 -0.675 7.356 1.00 96.00 324 SER A CA 1
ATOM 2688 C C . SER A 1 324 ? -10.530 0.620 6.722 1.00 96.00 324 SER A C 1
ATOM 2690 O O . SER A 1 324 ? -9.370 0.770 6.352 1.00 96.00 324 SER A O 1
ATOM 2692 N N . LEU A 1 325 ? -11.440 1.581 6.723 1.00 97.00 325 LEU A N 1
ATOM 2693 C CA . LEU A 1 325 ? -11.165 2.961 6.371 1.00 97.00 325 LEU A CA 1
ATOM 2694 C C . LEU A 1 325 ? -11.468 3.841 7.578 1.00 97.00 325 LEU A C 1
ATOM 2696 O O . LEU A 1 325 ? -12.625 3.933 7.984 1.00 97.00 325 LEU A O 1
ATOM 2700 N N . SER A 1 326 ? -10.447 4.483 8.142 1.00 95.62 326 SER A N 1
ATOM 2701 C CA . SER A 1 326 ? -10.613 5.489 9.187 1.00 95.62 326 SER A CA 1
ATOM 2702 C C . SER A 1 326 ? -10.413 6.899 8.646 1.00 95.62 326 SER A C 1
ATOM 2704 O O . SER A 1 326 ? -9.541 7.140 7.814 1.00 95.62 326 SER A O 1
ATOM 2706 N N . TYR A 1 327 ? -11.246 7.830 9.100 1.00 95.81 327 TYR A N 1
ATOM 2707 C CA . TYR A 1 327 ? -11.235 9.231 8.685 1.00 95.81 327 TYR A CA 1
ATOM 2708 C C . TYR A 1 327 ? -11.779 10.132 9.804 1.00 95.81 327 TYR A C 1
ATOM 2710 O O . TYR A 1 327 ? -12.595 9.676 10.612 1.00 95.81 327 TYR A O 1
ATOM 2718 N N . PRO A 1 328 ? -11.358 11.409 9.870 1.00 94.06 328 PRO A N 1
ATOM 2719 C CA . PRO A 1 328 ? -11.958 12.381 10.780 1.00 94.06 328 PRO A CA 1
ATOM 2720 C C . PRO A 1 328 ? -13.448 12.583 10.474 1.00 94.06 328 PRO A C 1
ATOM 2722 O O . PRO A 1 328 ? -13.842 12.578 9.309 1.00 94.06 328 PRO A O 1
ATOM 2725 N N . GLU A 1 329 ? -14.272 12.845 11.492 1.00 93.56 329 GLU A N 1
ATOM 2726 C CA . GLU A 1 329 ? -15.707 13.139 11.306 1.00 93.56 329 GLU A CA 1
ATOM 2727 C C . GLU A 1 329 ? -15.968 14.331 10.376 1.00 93.56 329 GLU A C 1
ATOM 2729 O O . GLU A 1 329 ? -16.956 14.334 9.645 1.00 93.56 329 GLU A O 1
ATOM 2734 N N . SER A 1 330 ? -15.058 15.305 10.345 1.00 91.50 330 SER A N 1
ATOM 2735 C CA . SER A 1 330 ? -15.114 16.448 9.428 1.00 91.50 330 SER A CA 1
ATOM 2736 C C . SER A 1 330 ? -14.976 16.065 7.951 1.00 91.50 330 SER A C 1
ATOM 2738 O O . SER A 1 330 ? -15.490 16.776 7.099 1.00 91.50 330 SER A O 1
ATOM 2740 N N . GLU A 1 331 ? -14.360 14.923 7.636 1.00 94.44 331 GLU A N 1
ATOM 2741 C CA . GLU A 1 331 ? -14.192 14.422 6.263 1.00 94.44 331 GLU A CA 1
ATOM 2742 C C . GLU A 1 331 ? -15.196 13.314 5.919 1.00 94.44 331 GLU A C 1
ATOM 2744 O O . GLU A 1 331 ? -14.943 12.479 5.045 1.00 94.44 331 GLU A O 1
ATOM 2749 N N . LYS A 1 332 ? -16.340 13.256 6.615 1.00 94.50 332 LYS A N 1
ATOM 2750 C CA . LYS A 1 332 ? -17.293 12.146 6.493 1.00 94.50 332 LYS A CA 1
ATOM 2751 C C . LYS A 1 332 ? -17.713 11.875 5.051 1.00 94.50 332 LYS A C 1
ATOM 2753 O O . LYS A 1 332 ? -17.670 10.731 4.619 1.00 94.50 332 LYS A O 1
ATOM 2758 N N . GLU A 1 333 ? -18.087 12.898 4.289 1.00 95.25 333 GLU A N 1
ATOM 2759 C CA . GLU A 1 333 ? -18.553 12.719 2.906 1.00 95.25 333 GLU A CA 1
ATOM 2760 C C . GLU A 1 333 ? -17.478 12.117 1.994 1.00 95.25 333 GLU A C 1
ATOM 2762 O O . GLU A 1 333 ? -17.763 11.267 1.146 1.00 95.25 333 GLU A O 1
ATOM 2767 N N . LYS A 1 334 ? -16.225 12.537 2.189 1.00 94.94 334 LYS A N 1
ATOM 2768 C CA . LYS A 1 334 ? -15.069 12.018 1.461 1.00 94.94 334 LYS A CA 1
ATOM 2769 C C . LYS A 1 334 ? -14.773 10.573 1.864 1.00 94.94 334 LYS A C 1
ATOM 2771 O O . LYS A 1 334 ? -14.609 9.721 0.991 1.00 94.94 334 LYS A O 1
ATOM 2776 N N . GLY A 1 335 ? -14.791 10.283 3.166 1.00 94.31 335 GLY A N 1
ATOM 2777 C CA . GLY A 1 335 ? -14.617 8.938 3.712 1.00 94.31 335 GLY A CA 1
ATOM 2778 C C . GLY A 1 335 ? -15.671 7.949 3.210 1.00 94.31 335 GLY A C 1
ATOM 2779 O O . GLY A 1 335 ? -15.322 6.879 2.717 1.00 94.31 335 GLY A O 1
ATOM 2780 N N . GLU A 1 336 ? -16.953 8.320 3.238 1.00 94.62 336 GLU A N 1
ATOM 2781 C CA . GLU A 1 336 ? -18.046 7.474 2.731 1.00 94.62 336 GLU A CA 1
ATOM 2782 C C . GLU A 1 336 ? -17.920 7.224 1.219 1.00 94.62 336 GLU A C 1
ATOM 2784 O O . GLU A 1 336 ? -18.168 6.113 0.746 1.00 94.62 336 GLU A O 1
ATOM 2789 N N . ARG A 1 337 ? -17.475 8.226 0.445 1.00 95.50 337 ARG A N 1
ATOM 2790 C CA . ARG A 1 337 ? -17.211 8.067 -0.993 1.00 95.50 337 ARG A CA 1
ATOM 2791 C C . ARG A 1 337 ? -16.108 7.046 -1.250 1.00 95.50 337 ARG A C 1
ATOM 2793 O O . ARG A 1 337 ? -16.290 6.159 -2.079 1.00 95.50 337 ARG A O 1
ATOM 2800 N N . TYR A 1 338 ? -14.989 7.148 -0.533 1.00 95.50 338 TYR A N 1
ATOM 2801 C CA . TYR A 1 338 ? -13.894 6.184 -0.644 1.00 95.50 338 TYR A CA 1
ATOM 2802 C C . TYR A 1 338 ? -14.329 4.788 -0.219 1.00 95.50 338 TYR A C 1
ATOM 2804 O O . TYR A 1 338 ? -14.072 3.833 -0.949 1.00 95.50 338 TYR A O 1
ATOM 2812 N N . TRP A 1 339 ? -15.041 4.664 0.905 1.00 95.44 339 TRP A N 1
ATOM 2813 C CA . TRP A 1 339 ? -15.548 3.376 1.375 1.00 95.44 339 TRP A CA 1
ATOM 2814 C C . TRP A 1 339 ? -16.452 2.713 0.340 1.00 95.44 339 TRP A C 1
ATOM 2816 O O . TRP A 1 339 ? -16.267 1.538 0.032 1.00 95.44 339 TRP A O 1
ATOM 2826 N N . LYS A 1 340 ? -17.373 3.479 -0.257 1.00 94.00 340 LYS A N 1
ATOM 2827 C CA . LYS A 1 340 ? -18.278 2.981 -1.294 1.00 94.00 340 LYS A CA 1
ATOM 2828 C C . LYS A 1 340 ? -17.516 2.445 -2.507 1.00 94.00 340 LYS A C 1
ATOM 2830 O O . LYS A 1 340 ? -17.799 1.327 -2.922 1.00 94.00 340 LYS A O 1
ATOM 2835 N N . THR A 1 341 ? -16.544 3.198 -3.031 1.00 92.69 341 THR A N 1
ATOM 2836 C CA . THR A 1 341 ? -15.710 2.769 -4.171 1.00 92.69 341 THR A CA 1
ATOM 2837 C C . THR A 1 341 ? -14.924 1.498 -3.851 1.00 92.69 341 THR A C 1
ATOM 2839 O O . THR A 1 341 ? -14.895 0.559 -4.643 1.00 92.69 341 THR A O 1
ATOM 2842 N N . ILE A 1 342 ? -14.304 1.450 -2.671 1.00 94.88 342 ILE A N 1
ATOM 2843 C CA . ILE A 1 342 ? -13.492 0.313 -2.233 1.00 94.88 342 ILE A CA 1
ATOM 2844 C C . ILE A 1 342 ? -14.364 -0.937 -2.063 1.00 94.88 342 ILE A C 1
ATOM 2846 O O . ILE A 1 342 ? -14.008 -2.012 -2.545 1.00 94.88 342 ILE A O 1
ATOM 2850 N N . ARG A 1 343 ? -15.516 -0.815 -1.392 1.00 93.06 343 ARG A N 1
ATOM 2851 C CA . ARG A 1 343 ? -16.402 -1.952 -1.111 1.00 93.06 343 ARG A CA 1
ATOM 2852 C C . ARG A 1 343 ? -17.095 -2.485 -2.356 1.00 93.06 343 ARG A C 1
ATOM 2854 O O . ARG A 1 343 ? -17.251 -3.698 -2.445 1.00 93.06 343 ARG A O 1
ATOM 2861 N N . SER A 1 344 ? -17.472 -1.626 -3.308 1.00 92.19 344 SER A N 1
ATOM 2862 C CA . SER A 1 344 ? -18.117 -2.066 -4.553 1.00 92.19 344 SER A CA 1
ATOM 2863 C C . SER A 1 344 ? -17.181 -2.863 -5.462 1.00 92.19 344 SER A C 1
ATOM 2865 O O . SER A 1 344 ? -17.633 -3.730 -6.205 1.00 92.19 344 SER A O 1
ATOM 2867 N N . GLU A 1 345 ? -15.879 -2.578 -5.403 1.00 92.25 345 GLU A N 1
ATOM 2868 C CA . GLU A 1 345 ? -14.863 -3.216 -6.249 1.00 92.25 345 GLU A CA 1
ATOM 2869 C C . GLU A 1 345 ? -14.094 -4.339 -5.543 1.00 92.25 345 GLU A C 1
ATOM 2871 O O . GLU A 1 345 ? -13.306 -5.046 -6.175 1.00 92.25 345 GLU A O 1
ATOM 2876 N N . PHE A 1 346 ? -14.308 -4.532 -4.240 1.00 93.25 346 PHE A N 1
ATOM 2877 C CA . PHE A 1 346 ? -13.688 -5.624 -3.503 1.00 93.25 346 PHE A CA 1
ATOM 2878 C C . PHE A 1 346 ? -14.300 -6.964 -3.912 1.00 93.25 346 PHE A C 1
ATOM 2880 O O . PHE A 1 346 ? -15.491 -7.209 -3.720 1.00 93.25 346 PHE A O 1
ATOM 2887 N N . ARG A 1 347 ? -13.465 -7.860 -4.444 1.00 91.69 347 ARG A N 1
ATOM 2888 C CA . ARG A 1 347 ? -13.869 -9.216 -4.824 1.00 91.69 347 ARG A CA 1
ATOM 2889 C C . ARG A 1 347 ? -12.885 -10.229 -4.270 1.00 91.69 347 ARG A C 1
ATOM 2891 O O . ARG A 1 347 ? -11.672 -10.051 -4.373 1.00 91.69 347 ARG A O 1
ATOM 2898 N N . VAL A 1 348 ? -13.424 -11.319 -3.740 1.00 87.62 348 VAL A N 1
ATOM 2899 C CA . VAL A 1 348 ? -12.664 -12.506 -3.344 1.00 87.62 348 VAL A CA 1
ATOM 2900 C C . VAL A 1 348 ? -12.948 -13.581 -4.384 1.00 87.62 348 VAL A C 1
ATOM 2902 O O . VAL A 1 348 ? -14.108 -13.822 -4.714 1.00 87.62 348 VAL A O 1
ATOM 2905 N N . ARG A 1 349 ? -11.905 -14.196 -4.947 1.00 81.44 349 ARG A N 1
ATOM 2906 C CA . ARG A 1 349 ? -12.083 -15.313 -5.882 1.00 81.44 349 ARG A CA 1
ATOM 2907 C C . ARG A 1 349 ? -12.402 -16.573 -5.077 1.00 81.44 349 ARG A C 1
ATOM 2909 O O . ARG A 1 349 ? -11.607 -16.969 -4.223 1.00 81.44 349 ARG A O 1
ATOM 2916 N N . ASP A 1 350 ? -13.564 -17.165 -5.341 1.00 67.19 350 ASP A N 1
ATOM 2917 C CA . ASP A 1 350 ? -13.971 -18.436 -4.738 1.00 67.19 350 ASP A CA 1
ATOM 2918 C C . ASP A 1 350 ? -13.091 -19.607 -5.217 1.00 67.19 350 ASP A C 1
ATOM 2920 O O . ASP A 1 350 ? -12.356 -19.493 -6.202 1.00 67.19 350 ASP A O 1
ATOM 2924 N N . TYR A 1 351 ? -13.135 -20.698 -4.445 1.00 52.59 351 TYR A N 1
ATOM 2925 C CA . TYR A 1 351 ? -12.396 -21.947 -4.661 1.00 52.59 351 TYR A CA 1
ATOM 2926 C C . TYR A 1 351 ? -12.856 -22.730 -5.885 1.00 52.59 351 TYR A C 1
ATOM 2928 O O . TYR A 1 351 ? -14.087 -22.795 -6.104 1.00 52.59 351 TYR A O 1
#

Radius of gyration: 29.25 Å; chains: 1; bounding box: 92×58×83 Å

Organism: NCBI:txid2484945

Foldseek 3Di:
DDDDPDPPDPPVPPPPCPVVVVVVVVVVVVVVVVVVVVLDDWDWDAALLRFIWTQHSVRDIAGDPDPLDFQFAAELACLLVLLNVLVNCVVVVVLLSSLLSLVSSLVSQVVVCVVPPPDDDPSNVSSVVSNVVSCVVCVVPVVVSLQSNPFHWYWYDHSVDTAWIWTAHPVQQKIWIFGRQFGWCRNPDPDQKDWDDDVFKTKIKTKTKHFDDDDDDPPQDPVVLVVLCVVLVPVDAAGAMKMKMKMKMFGNDPDPDDQVCQVVVVCVVVVVDPVVCVSFVWDWDDDPQKIKIKTWDQHPSNDIFIKIKIWHWDDDPRMIMIIIIIHTPVCVVVSVVRVVRGVVGMDGDDD

Sequence (351 aa):
MLSEDVLIVDPLLEKPWTDDAREEEKRSYYRFLSASKEVGKVKLQQDAFGRNFHIYPSMKIRYTIDNDYHKEFPLFGDADLALREMQALLLARRDLDALFVGKGIGLCQRLHERKEKRFMPAWAVEANQLSNQIHSKYKENPHLMSLGAEPYGCYEGDRDNLGDLYLESETYRYTIKIPAMLRYEGLFRKNAGHSSKLDKSMVRLVRFVEFLSPIREEGWDDMDEAKILQESGLKVKSARKILFSIGATFDEIPNQRTAKDYFRFWDQERGINAKSMFEKTFTRKQDNEDYVSRFKMVDETGMVSFYLMKEYYFFKSPLGFFLSLSYPESEKEKGERYWKTIRSEFRVRDY

pLDDT: mean 82.76, std 12.9, range [36.88, 97.0]

Secondary structure (DSSP, 8-state):
-PPP------TTS-----HHHHHHHHHHHHHHHHHHTTSPPPEEEE-TTS-EEEE-TTS-EEE--SSS----PPBGGGHHHHHHHHHHHHHTT-HHHHHHHHHHHHHHHHHHHTTSTT---HHHHHHHHHHHHHHHHTTT-HHHHHHHH-SEEEEEEETTEEEEEEEEETTTTEEEEE-TTSEEGGGT-TTSEEEEEETTEEEEEEEEEEE-PPP--TT--HHHHHHHHHHH--------EEEEEEEEEEESSTTSS-TTTHHHHHHHHTT--HHHHHHTT-EEEEETTEEEEEEEEE-TTS-EEEEEEEEEEEEETTEEEEEEEEEEGGGHHHHHHHHHHHHHH-EE---